Protein AF-A0A7X7SIE5-F1 (afdb_monomer_lite)

Radius of gyration: 47.44 Å; chains: 1; bounding box: 80×45×142 Å

Structure (mmCIF, N/CA/C/O backbone):
data_AF-A0A7X7SIE5-F1
#
_entry.id   AF-A0A7X7SIE5-F1
#
loop_
_atom_site.group_PDB
_atom_site.id
_atom_site.type_symbol
_atom_site.label_atom_id
_atom_site.label_alt_id
_atom_site.label_comp_id
_atom_site.label_asym_id
_atom_site.label_entity_id
_atom_site.label_seq_id
_atom_site.pdbx_PDB_ins_code
_atom_site.Cartn_x
_atom_site.Cartn_y
_atom_site.Cartn_z
_atom_site.occupancy
_atom_site.B_iso_or_equiv
_atom_site.auth_seq_id
_atom_site.auth_comp_id
_atom_site.auth_asym_id
_atom_site.auth_atom_id
_atom_site.pdbx_PDB_model_num
ATOM 1 N N . MET A 1 1 ? 23.948 -2.606 -63.558 1.00 33.00 1 MET A N 1
ATOM 2 C CA . MET A 1 1 ? 23.171 -3.442 -62.617 1.00 33.00 1 MET A CA 1
ATOM 3 C C . MET A 1 1 ? 22.208 -2.516 -61.889 1.00 33.00 1 MET A C 1
ATOM 5 O O . MET A 1 1 ? 22.674 -1.519 -61.355 1.00 33.00 1 MET A O 1
ATOM 9 N N . ASN A 1 2 ? 20.901 -2.775 -62.004 1.00 29.34 2 ASN A N 1
ATOM 10 C CA . ASN A 1 2 ? 19.799 -1.917 -61.542 1.00 29.34 2 ASN A CA 1
ATOM 11 C C . ASN A 1 2 ? 19.579 -1.994 -60.020 1.00 29.34 2 ASN A C 1
ATOM 13 O O . ASN A 1 2 ? 19.776 -3.044 -59.417 1.00 29.34 2 ASN A O 1
ATOM 17 N N . VAL A 1 3 ? 19.133 -0.876 -59.438 1.00 32.50 3 VAL A N 1
ATOM 18 C CA . VAL A 1 3 ? 18.903 -0.626 -57.999 1.00 32.50 3 VAL A CA 1
ATOM 19 C C . VAL A 1 3 ? 17.506 -1.102 -57.565 1.00 32.50 3 VAL A C 1
ATOM 21 O O . VAL A 1 3 ? 16.709 -0.338 -57.033 1.00 32.50 3 VAL A O 1
ATOM 24 N N . GLU A 1 4 ? 17.175 -2.369 -57.800 1.00 40.66 4 GLU A N 1
ATOM 25 C CA . GLU A 1 4 ? 15.883 -2.936 -57.386 1.00 40.66 4 GLU A CA 1
ATOM 26 C C . GLU A 1 4 ? 16.058 -4.327 -56.773 1.00 40.66 4 GLU A C 1
ATOM 28 O O . GLU A 1 4 ? 15.804 -5.315 -57.441 1.00 40.66 4 GLU A O 1
ATOM 33 N N . THR A 1 5 ? 16.482 -4.398 -55.505 1.00 41.88 5 THR A N 1
ATOM 34 C CA . THR A 1 5 ? 16.124 -5.482 -54.562 1.00 41.88 5 THR A CA 1
ATOM 35 C C . THR A 1 5 ? 16.526 -5.085 -53.132 1.00 41.88 5 THR A C 1
ATOM 37 O O . THR A 1 5 ? 17.550 -5.530 -52.618 1.00 41.88 5 THR A O 1
ATOM 40 N N . TRP A 1 6 ? 15.725 -4.244 -52.472 1.00 38.56 6 TRP A N 1
ATOM 41 C CA . TRP A 1 6 ? 15.655 -4.211 -51.005 1.00 38.56 6 TRP A CA 1
ATOM 42 C C . TRP A 1 6 ? 14.368 -4.939 -50.617 1.00 38.56 6 TRP A C 1
ATOM 44 O O . TRP A 1 6 ? 13.271 -4.421 -50.809 1.00 38.56 6 TRP A O 1
ATOM 54 N N . HIS A 1 7 ? 14.502 -6.184 -50.166 1.00 46.03 7 HIS A N 1
ATOM 55 C CA . HIS A 1 7 ? 13.388 -7.007 -49.709 1.00 46.03 7 HIS A CA 1
ATOM 56 C C . HIS A 1 7 ? 13.232 -6.884 -48.189 1.00 46.03 7 HIS A C 1
ATOM 58 O O . HIS A 1 7 ? 13.788 -7.692 -47.459 1.00 46.03 7 HIS A O 1
ATOM 64 N N . ASP A 1 8 ? 12.463 -5.898 -47.732 1.00 54.47 8 ASP A N 1
ATOM 65 C CA . ASP A 1 8 ? 11.398 -6.073 -46.735 1.00 54.47 8 ASP A CA 1
ATOM 66 C C . ASP A 1 8 ? 10.508 -4.809 -46.700 1.00 54.47 8 ASP A C 1
ATOM 68 O O . ASP A 1 8 ? 10.951 -3.685 -46.949 1.00 54.47 8 ASP A O 1
ATOM 72 N N . GLU A 1 9 ? 9.201 -4.975 -46.468 1.00 51.56 9 GLU A N 1
ATOM 73 C CA . GLU A 1 9 ? 8.276 -3.830 -46.368 1.00 51.56 9 GLU A CA 1
ATOM 74 C C . GLU A 1 9 ? 8.598 -2.928 -45.164 1.00 51.56 9 GLU A C 1
ATOM 76 O O . GLU A 1 9 ? 8.290 -1.735 -45.178 1.00 51.56 9 GLU A O 1
ATOM 81 N N . ALA A 1 10 ? 9.273 -3.476 -44.150 1.00 48.72 10 ALA A N 1
ATOM 82 C CA . ALA A 1 10 ? 9.686 -2.763 -42.948 1.00 48.72 10 ALA A CA 1
ATOM 83 C C . ALA A 1 10 ? 10.761 -1.702 -43.236 1.00 48.72 10 ALA A C 1
ATOM 85 O O . ALA A 1 10 ? 10.659 -0.573 -42.757 1.00 48.72 10 ALA A O 1
ATOM 86 N N . GLY A 1 11 ? 11.754 -2.021 -44.065 1.00 45.41 11 GLY A N 1
ATOM 87 C CA . GLY A 1 11 ? 12.815 -1.113 -44.490 1.00 45.41 11 GLY A CA 1
ATOM 88 C C . GLY A 1 11 ? 12.296 -0.021 -45.415 1.00 45.41 11 GLY A C 1
ATOM 89 O O . GLY A 1 11 ? 12.706 1.134 -45.296 1.00 45.41 11 GLY A O 1
ATOM 90 N N . LYS A 1 12 ? 11.317 -0.345 -46.270 1.00 50.41 12 LYS A N 1
ATOM 91 C CA . LYS A 1 12 ? 10.634 0.653 -47.105 1.00 50.41 12 LYS A CA 1
ATOM 92 C C . LYS A 1 12 ? 9.815 1.629 -46.254 1.00 50.41 12 LYS A C 1
ATOM 94 O O . LYS A 1 12 ? 9.902 2.832 -46.469 1.00 50.41 12 LYS A O 1
ATOM 99 N N . ALA A 1 13 ? 9.090 1.135 -45.249 1.00 57.12 13 ALA A N 1
ATOM 100 C CA . ALA A 1 13 ? 8.339 1.976 -44.316 1.00 57.12 13 ALA A CA 1
ATOM 101 C C . ALA A 1 13 ? 9.255 2.854 -43.443 1.00 57.12 13 ALA A C 1
ATOM 103 O O . ALA A 1 13 ? 8.957 4.030 -43.240 1.00 57.12 13 ALA A O 1
ATOM 104 N N . ALA A 1 14 ? 10.387 2.317 -42.976 1.00 48.56 14 ALA A N 1
ATOM 105 C CA . ALA A 1 14 ? 11.382 3.067 -42.210 1.00 48.56 14 ALA A CA 1
ATOM 106 C C . ALA A 1 14 ? 12.054 4.167 -43.050 1.00 48.56 14 ALA A C 1
ATOM 108 O O . ALA A 1 14 ? 12.217 5.290 -42.577 1.00 48.56 14 ALA A O 1
ATOM 109 N N . TYR A 1 15 ? 12.385 3.872 -44.312 1.00 50.81 15 TYR A N 1
ATOM 110 C CA . TYR A 1 15 ? 12.919 4.857 -45.253 1.00 50.81 15 TYR A CA 1
ATOM 111 C C . TYR A 1 15 ? 11.903 5.968 -45.551 1.00 50.81 15 TYR A C 1
ATOM 113 O O . TYR A 1 15 ? 12.229 7.146 -45.424 1.00 50.81 15 TYR A O 1
ATOM 121 N N . GLU A 1 16 ? 10.655 5.616 -45.867 1.00 59.69 16 GLU A N 1
ATOM 122 C CA . GLU A 1 16 ? 9.586 6.588 -46.138 1.00 59.69 16 GLU A CA 1
ATOM 123 C C . GLU A 1 16 ? 9.279 7.480 -44.923 1.00 59.69 16 GLU A C 1
ATOM 125 O O . GLU A 1 16 ? 9.023 8.670 -45.090 1.00 59.69 16 GLU A O 1
ATOM 130 N N . SER A 1 17 ? 9.382 6.957 -43.694 1.00 59.97 17 SER A N 1
ATOM 131 C CA . SER A 1 17 ? 9.210 7.754 -42.467 1.00 59.97 17 SER A CA 1
ATOM 132 C C . SER A 1 17 ? 10.398 8.677 -42.158 1.00 59.97 17 SER A C 1
ATOM 134 O O . SER A 1 17 ? 10.270 9.568 -41.312 1.00 59.97 17 SER A O 1
ATOM 136 N N . MET A 1 18 ? 11.561 8.442 -42.769 1.00 46.00 18 MET A N 1
ATOM 137 C CA . MET A 1 18 ? 12.796 9.193 -42.522 1.00 46.00 18 MET A CA 1
ATOM 138 C C . MET A 1 18 ? 13.178 10.122 -43.677 1.00 46.00 18 MET A C 1
ATOM 140 O O . MET A 1 18 ? 13.938 11.059 -43.443 1.00 46.00 18 MET A O 1
ATOM 144 N N . LYS A 1 19 ? 12.656 9.915 -44.894 1.00 54.19 19 LYS A N 1
ATOM 145 C CA . LYS A 1 19 ? 13.103 10.640 -46.096 1.00 54.19 19 LYS A CA 1
ATOM 146 C C . LYS A 1 19 ? 12.914 12.158 -46.008 1.00 54.19 19 LYS A C 1
ATOM 148 O O . LYS A 1 19 ? 13.782 12.888 -46.462 1.00 54.19 19 LYS A O 1
ATOM 153 N N . ASP A 1 20 ? 11.849 12.621 -45.351 1.00 51.00 20 ASP A N 1
ATOM 154 C CA . ASP A 1 20 ? 11.576 14.056 -45.166 1.00 51.00 20 ASP A CA 1
ATOM 155 C C . ASP A 1 20 ? 12.367 14.660 -43.983 1.00 51.00 20 ASP A C 1
ATOM 157 O O . ASP A 1 20 ? 12.343 15.869 -43.762 1.00 51.00 20 ASP A O 1
ATOM 161 N N . ARG A 1 21 ? 13.064 13.818 -43.200 1.00 49.75 21 ARG A N 1
ATOM 162 C CA . ARG A 1 21 ? 13.936 14.197 -42.070 1.00 49.75 21 ARG A CA 1
ATOM 163 C C . ARG A 1 21 ? 15.427 14.114 -42.399 1.00 49.75 21 ARG A C 1
ATOM 165 O O . ARG A 1 21 ? 16.242 14.557 -41.594 1.00 49.75 21 ARG A O 1
ATOM 172 N N . LEU A 1 22 ? 15.787 13.532 -43.540 1.00 45.44 22 LEU A N 1
ATOM 173 C CA . LEU A 1 22 ? 17.144 13.572 -44.063 1.00 45.44 22 LEU A CA 1
ATOM 174 C C . LEU A 1 22 ? 17.305 14.911 -44.784 1.00 45.44 22 LEU A C 1
ATOM 176 O O . LEU A 1 22 ? 16.729 15.116 -45.850 1.00 45.44 22 LEU A O 1
ATOM 180 N N . GLU A 1 23 ? 18.061 15.839 -44.195 1.00 43.97 23 GLU A N 1
ATOM 181 C CA . GLU A 1 23 ? 18.502 17.022 -44.937 1.00 43.97 23 GLU A CA 1
ATOM 182 C C . GLU A 1 23 ? 19.180 16.575 -46.244 1.00 43.97 23 GLU A C 1
ATOM 184 O O . GLU A 1 23 ? 19.871 15.547 -46.251 1.00 43.97 23 GLU A O 1
ATOM 189 N N . PRO A 1 24 ? 18.996 17.299 -47.363 1.00 47.12 24 PRO A N 1
ATOM 190 C CA . PRO A 1 24 ? 19.649 16.946 -48.610 1.00 47.12 24 PRO A CA 1
ATOM 191 C C . PRO A 1 24 ? 21.159 17.021 -48.393 1.00 47.12 24 PRO A C 1
ATOM 193 O O . PRO A 1 24 ? 21.731 18.102 -48.262 1.00 47.12 24 PRO A O 1
ATOM 196 N N . HIS A 1 25 ? 21.810 15.858 -48.351 1.00 42.34 25 HIS A N 1
ATOM 197 C CA . HIS A 1 25 ? 23.259 15.798 -48.435 1.00 42.34 25 HIS A CA 1
ATOM 198 C C . HIS A 1 25 ? 23.654 16.525 -49.731 1.00 42.34 25 HIS A C 1
ATOM 200 O O . HIS A 1 25 ? 23.103 16.191 -50.786 1.00 42.34 25 HIS A O 1
ATOM 206 N N . PRO A 1 26 ? 24.542 17.534 -49.681 1.00 50.62 26 PRO A N 1
ATOM 207 C CA . PRO A 1 26 ? 24.963 18.231 -50.886 1.00 50.62 26 PRO A CA 1
ATOM 208 C C . PRO A 1 26 ? 25.516 17.202 -51.867 1.00 50.62 26 PRO A C 1
ATOM 210 O O . PRO A 1 26 ? 26.265 16.315 -51.451 1.00 50.62 26 PRO A O 1
ATOM 213 N N . ASP A 1 27 ? 25.109 17.303 -53.138 1.00 52.84 27 ASP A N 1
ATOM 214 C CA . ASP A 1 27 ? 25.635 16.460 -54.209 1.00 52.84 27 ASP A CA 1
ATOM 215 C C . ASP A 1 27 ? 27.169 16.481 -54.104 1.00 52.84 27 ASP A C 1
ATOM 217 O O . ASP A 1 27 ? 27.770 17.540 -54.314 1.00 52.84 27 ASP A O 1
ATOM 221 N N . PRO A 1 28 ? 27.817 15.357 -53.741 1.00 48.59 28 PRO A N 1
ATOM 222 C CA . PRO A 1 28 ? 29.259 15.333 -53.521 1.00 48.59 28 PRO A CA 1
ATOM 223 C C . PRO A 1 28 ? 30.042 15.620 -54.812 1.00 48.59 28 PRO A C 1
ATOM 225 O O . PRO A 1 28 ? 31.257 15.795 -54.768 1.00 48.59 28 PRO A O 1
ATOM 228 N N . TRP A 1 29 ? 29.348 15.700 -55.953 1.00 53.62 29 TRP A N 1
ATOM 229 C CA . TRP A 1 29 ? 29.884 16.021 -57.270 1.00 53.62 29 TRP A CA 1
ATOM 230 C C . TRP A 1 29 ? 29.595 17.464 -57.716 1.00 53.62 29 TRP A C 1
ATOM 232 O O . TRP A 1 29 ? 29.933 17.838 -58.851 1.00 53.62 29 TRP A O 1
ATOM 242 N N . ALA A 1 30 ? 28.971 18.285 -56.865 1.00 51.09 30 ALA A N 1
ATOM 243 C CA . ALA A 1 30 ? 28.708 19.691 -57.144 1.00 51.09 30 ALA A CA 1
ATOM 244 C C . ALA A 1 30 ? 30.027 20.477 -57.259 1.00 51.09 30 ALA A C 1
ATOM 246 O O . ALA A 1 30 ? 30.844 20.488 -56.343 1.00 51.09 30 ALA A O 1
ATOM 247 N N . GLY A 1 31 ? 30.230 21.147 -58.399 1.00 58.16 31 GLY A N 1
ATOM 248 C CA . GLY A 1 31 ? 31.419 21.969 -58.667 1.00 58.16 31 GLY A CA 1
ATOM 249 C C . GLY A 1 31 ? 32.568 21.265 -59.402 1.00 58.16 31 GLY A C 1
ATOM 250 O O . GLY A 1 31 ? 33.542 21.929 -59.744 1.00 58.16 31 GLY A O 1
ATOM 251 N N . LEU A 1 32 ? 32.455 19.965 -59.693 1.00 59.16 32 LEU A N 1
ATOM 252 C CA . LEU A 1 32 ? 33.445 19.234 -60.494 1.00 59.16 32 LEU A CA 1
ATOM 253 C C . LEU A 1 32 ? 33.090 19.254 -61.987 1.00 59.16 32 LEU A C 1
ATOM 255 O O . LEU A 1 32 ? 31.923 19.082 -62.351 1.00 59.16 32 LEU A O 1
ATOM 259 N N . SER A 1 33 ? 34.097 19.424 -62.850 1.00 71.06 33 SER A N 1
ATOM 260 C CA . SER A 1 33 ? 33.949 19.229 -64.298 1.00 71.06 33 SER A CA 1
ATOM 261 C C . SER A 1 33 ? 33.679 17.753 -64.619 1.00 71.06 33 SER A C 1
ATOM 263 O O . SER A 1 33 ? 34.001 16.864 -63.827 1.00 71.06 33 SER A O 1
ATOM 265 N N . GLU A 1 34 ? 33.095 17.455 -65.783 1.00 62.09 34 GLU A N 1
ATOM 266 C CA . GLU A 1 34 ? 32.782 16.061 -66.139 1.00 62.09 34 GLU A CA 1
ATOM 267 C C . GLU A 1 34 ? 34.049 15.197 -66.272 1.00 62.09 34 GLU A C 1
ATOM 269 O O . GLU A 1 34 ? 34.034 14.022 -65.930 1.00 62.09 34 GLU A O 1
ATOM 274 N N . GLU A 1 35 ? 35.177 15.805 -66.637 1.00 56.44 35 GLU A N 1
ATOM 275 C CA . GLU A 1 35 ? 36.491 15.156 -66.694 1.00 56.44 35 GLU A CA 1
ATOM 276 C C . GLU A 1 35 ? 37.012 14.786 -65.291 1.00 56.44 35 GLU A C 1
ATOM 278 O O . GLU A 1 35 ? 37.519 13.687 -65.072 1.00 56.44 35 GLU A O 1
ATOM 283 N N . GLN A 1 36 ? 36.795 15.657 -64.296 1.00 50.75 36 GLN A N 1
ATOM 284 C CA . GLN A 1 36 ? 37.113 15.368 -62.893 1.00 50.75 36 GLN A CA 1
ATOM 285 C C . GLN A 1 36 ? 36.199 14.280 -62.318 1.00 50.75 36 GLN A C 1
ATOM 287 O O . GLN A 1 36 ? 36.643 13.442 -61.534 1.00 50.75 36 GLN A O 1
ATOM 292 N N . ARG A 1 37 ? 34.924 14.262 -62.718 1.00 61.81 37 ARG A N 1
ATOM 293 C CA . ARG A 1 37 ? 33.974 13.212 -62.327 1.00 61.81 37 ARG A CA 1
ATOM 294 C C . ARG A 1 37 ? 34.346 11.864 -62.937 1.00 61.81 37 ARG A C 1
ATOM 296 O O . ARG A 1 37 ? 34.264 10.858 -62.237 1.00 61.81 37 ARG A O 1
ATOM 303 N N . GLU A 1 38 ? 34.787 11.837 -64.193 1.00 59.62 38 GLU A N 1
ATOM 304 C CA . GLU A 1 38 ? 35.240 10.612 -64.861 1.00 59.62 38 GLU A CA 1
ATOM 305 C C . GLU A 1 38 ? 36.510 10.055 -64.197 1.00 59.62 38 GLU A C 1
ATOM 307 O O . GLU A 1 38 ? 36.552 8.872 -63.869 1.00 59.62 38 GLU A O 1
ATOM 312 N N . ALA A 1 39 ? 37.474 10.913 -63.840 1.00 52.44 39 ALA A N 1
ATOM 313 C CA . ALA A 1 39 ? 38.660 10.509 -63.078 1.00 52.44 39 ALA A CA 1
ATOM 314 C C . ALA A 1 39 ? 38.299 9.894 -61.711 1.00 52.44 39 ALA A C 1
ATOM 316 O O . ALA A 1 39 ? 38.858 8.872 -61.310 1.00 52.44 39 ALA A O 1
ATOM 317 N N . TRP A 1 40 ? 37.315 10.461 -61.006 1.00 53.53 40 TRP A N 1
ATOM 318 C CA . TRP A 1 40 ? 36.814 9.886 -59.754 1.00 53.53 40 TRP A CA 1
ATOM 319 C C . TRP A 1 40 ? 36.057 8.569 -59.956 1.00 53.53 40 TRP A C 1
ATOM 321 O O . TRP A 1 40 ? 36.174 7.668 -59.123 1.00 53.53 40 TRP A O 1
ATOM 331 N N . ARG A 1 41 ? 35.315 8.416 -61.061 1.00 60.16 41 ARG A N 1
ATOM 332 C CA . ARG A 1 41 ? 34.692 7.138 -61.442 1.00 60.16 41 ARG A CA 1
ATOM 333 C C . ARG A 1 41 ? 35.751 6.083 -61.741 1.00 60.16 41 ARG A C 1
ATOM 335 O O . ARG A 1 41 ? 35.558 4.939 -61.341 1.00 60.16 41 ARG A O 1
ATOM 342 N N . ASP A 1 42 ? 36.858 6.446 -62.377 1.00 50.94 42 ASP A N 1
ATOM 343 C CA . ASP A 1 42 ? 37.963 5.531 -62.669 1.00 50.94 42 ASP A CA 1
ATOM 344 C C . ASP A 1 42 ? 38.717 5.112 -61.406 1.00 50.94 42 ASP A C 1
ATOM 346 O O . ASP A 1 42 ? 38.999 3.927 -61.229 1.00 50.94 42 ASP A O 1
ATOM 350 N N . VAL A 1 43 ? 38.940 6.036 -60.466 1.00 49.19 43 VAL A N 1
ATOM 351 C CA . VAL A 1 43 ? 39.484 5.716 -59.134 1.00 49.19 43 VAL A CA 1
ATOM 352 C C . VAL A 1 43 ? 38.532 4.798 -58.365 1.00 49.19 43 VAL A C 1
ATOM 354 O O . VAL A 1 43 ? 38.961 3.783 -57.819 1.00 49.19 43 VAL A O 1
ATOM 357 N N . ALA A 1 44 ? 37.228 5.085 -58.368 1.00 48.38 44 ALA A N 1
ATOM 358 C CA . ALA A 1 44 ? 36.232 4.226 -57.734 1.00 48.38 44 ALA A CA 1
ATOM 359 C C . ALA A 1 44 ? 36.165 2.835 -58.391 1.00 48.38 44 ALA A C 1
ATOM 361 O O . ALA A 1 44 ? 36.077 1.830 -57.686 1.00 48.38 44 ALA A O 1
ATOM 362 N N . ARG A 1 45 ? 36.269 2.748 -59.726 1.00 48.12 45 ARG A N 1
ATOM 363 C CA . ARG A 1 45 ? 36.365 1.474 -60.461 1.00 48.12 45 ARG A CA 1
ATOM 364 C C . ARG A 1 45 ? 37.645 0.719 -60.114 1.00 48.12 45 ARG A C 1
ATOM 366 O O . ARG A 1 45 ? 37.572 -0.491 -59.937 1.00 48.12 45 ARG A O 1
ATOM 373 N N . ALA A 1 46 ? 38.777 1.404 -59.969 1.00 45.28 46 ALA A N 1
ATOM 374 C CA . ALA A 1 46 ? 40.056 0.803 -59.589 1.00 45.28 46 ALA A CA 1
ATOM 375 C C . ALA A 1 46 ? 40.060 0.282 -58.142 1.00 45.28 46 ALA A C 1
ATOM 377 O O . ALA A 1 46 ? 40.646 -0.762 -57.866 1.00 45.28 46 ALA A O 1
ATOM 378 N N . VAL A 1 47 ? 39.370 0.971 -57.228 1.00 44.41 47 VAL A N 1
ATOM 379 C CA . VAL A 1 47 ? 39.200 0.536 -55.832 1.00 44.41 47 VAL A CA 1
ATOM 380 C C . VAL A 1 47 ? 38.200 -0.624 -55.723 1.00 44.41 47 VAL A C 1
ATOM 382 O O . VAL A 1 47 ? 38.413 -1.542 -54.934 1.00 44.41 47 VAL A O 1
ATOM 385 N N . LEU A 1 48 ? 37.132 -0.628 -56.530 1.00 44.34 48 LEU A N 1
ATOM 386 C CA . LEU A 1 48 ? 36.130 -1.705 -56.551 1.00 44.34 48 LEU A CA 1
ATOM 387 C C . LEU A 1 48 ? 36.617 -2.974 -57.271 1.00 44.34 48 LEU A C 1
ATOM 389 O O . LEU A 1 48 ? 36.219 -4.080 -56.907 1.00 44.34 48 LEU A O 1
ATOM 393 N N . LEU A 1 49 ? 37.482 -2.839 -58.279 1.00 43.56 49 LEU A N 1
ATOM 394 C CA . LEU A 1 49 ? 38.083 -3.949 -59.017 1.00 43.56 49 LEU A CA 1
ATOM 395 C C . LEU A 1 49 ? 39.511 -4.168 -58.532 1.00 43.56 49 LEU A C 1
ATOM 397 O O . LEU A 1 49 ? 40.472 -3.739 -59.162 1.00 43.56 49 LEU A O 1
ATOM 401 N N . ASN A 1 50 ? 39.616 -4.857 -57.401 1.00 42.75 50 ASN A N 1
ATOM 402 C CA . ASN A 1 50 ? 40.843 -5.308 -56.750 1.00 42.75 50 ASN A CA 1
ATOM 403 C C . ASN A 1 50 ? 41.987 -5.664 -57.748 1.00 42.75 50 ASN A C 1
ATOM 405 O O . ASN A 1 50 ? 42.110 -6.799 -58.211 1.00 42.75 50 ASN A O 1
ATOM 409 N N . GLY A 1 51 ? 42.846 -4.688 -58.069 1.00 44.81 51 GLY A N 1
ATOM 410 C CA . GLY A 1 51 ? 44.273 -4.896 -58.322 1.00 44.81 51 GLY A CA 1
ATOM 411 C C . GLY A 1 51 ? 44.827 -5.181 -59.727 1.00 44.81 51 GLY A C 1
ATOM 412 O O . GLY A 1 51 ? 45.983 -5.595 -59.758 1.00 44.81 51 GLY A O 1
ATOM 413 N N . LYS A 1 52 ? 44.152 -4.983 -60.876 1.00 44.91 52 LYS A N 1
ATOM 414 C CA . LYS A 1 52 ? 44.835 -5.139 -62.196 1.00 44.91 52 LYS A CA 1
ATOM 415 C C . LYS A 1 52 ? 44.296 -4.263 -63.336 1.00 44.91 52 LYS A C 1
ATOM 417 O O . LYS A 1 52 ? 43.471 -4.725 -64.116 1.00 44.91 52 LYS A O 1
ATOM 422 N N . ILE A 1 53 ? 44.860 -3.068 -63.520 1.00 39.75 53 ILE A N 1
ATOM 423 C CA . ILE A 1 53 ? 44.975 -2.436 -64.847 1.00 39.75 53 ILE A CA 1
ATOM 424 C C . ILE A 1 53 ? 46.383 -1.828 -64.949 1.00 39.75 53 ILE A C 1
ATOM 426 O O . ILE A 1 53 ? 46.759 -0.998 -64.126 1.00 39.75 53 ILE A O 1
ATOM 430 N N . GLU A 1 54 ? 47.177 -2.264 -65.933 1.00 40.41 54 GLU A N 1
ATOM 431 C CA . GLU A 1 54 ? 48.446 -1.614 -66.283 1.00 40.41 54 GLU A CA 1
ATOM 432 C C . GLU A 1 54 ? 48.163 -0.305 -67.027 1.00 40.41 54 GLU A C 1
ATOM 434 O O . GLU A 1 54 ? 47.560 -0.298 -68.101 1.00 40.41 54 GLU A O 1
ATOM 439 N N . PHE A 1 55 ? 48.622 0.807 -66.459 1.00 38.78 55 PHE A N 1
ATOM 440 C CA . PHE A 1 55 ? 48.581 2.116 -67.097 1.00 38.78 55 PHE A CA 1
ATOM 441 C C . PHE A 1 55 ? 49.704 2.219 -68.141 1.00 38.78 55 PHE A C 1
ATOM 443 O O . PHE A 1 55 ? 50.880 2.098 -67.794 1.00 38.78 55 PHE A O 1
ATOM 450 N N . ARG A 1 56 ? 49.368 2.463 -69.415 1.00 41.56 56 ARG A N 1
ATOM 451 C CA . ARG A 1 56 ? 50.340 2.898 -70.434 1.00 41.56 56 ARG A CA 1
ATOM 452 C C . ARG A 1 56 ? 50.154 4.396 -70.698 1.00 41.56 56 ARG A C 1
ATOM 454 O O . ARG A 1 56 ? 49.158 4.752 -71.326 1.00 41.56 56 ARG A O 1
ATOM 461 N N . PRO A 1 57 ? 51.078 5.264 -70.249 1.00 39.59 57 PRO A N 1
ATOM 462 C CA . PRO A 1 57 ? 51.015 6.684 -70.568 1.00 39.59 57 PRO A CA 1
ATOM 463 C C . PRO A 1 57 ? 51.241 6.919 -72.067 1.00 39.59 57 PRO A C 1
ATOM 465 O O . PRO A 1 57 ? 51.985 6.176 -72.714 1.00 39.59 57 PRO A O 1
ATOM 468 N N . SER A 1 58 ? 50.606 7.961 -72.615 1.00 38.47 58 SER A N 1
ATOM 469 C CA . SER A 1 58 ? 50.886 8.428 -73.977 1.00 38.47 58 SER A CA 1
ATOM 470 C C . SER A 1 58 ? 52.328 8.974 -74.071 1.00 38.47 58 SER A C 1
ATOM 472 O O . SER A 1 58 ? 52.871 9.434 -73.060 1.00 38.47 58 SER A O 1
ATOM 474 N N . PRO A 1 59 ? 52.956 8.953 -75.265 1.00 45.69 59 PRO A N 1
ATOM 475 C CA . PRO A 1 59 ? 54.343 9.389 -75.466 1.00 45.69 59 PRO A CA 1
ATOM 476 C C . PRO A 1 59 ? 54.623 10.856 -75.096 1.00 45.69 59 PRO A C 1
ATOM 478 O O . PRO A 1 59 ? 55.782 11.235 -74.967 1.00 45.69 59 PRO A O 1
ATOM 481 N N . GLU A 1 60 ? 53.590 11.680 -74.917 1.00 45.94 60 GLU A N 1
ATOM 482 C CA . GLU A 1 60 ? 53.710 13.126 -74.684 1.00 45.94 60 GLU A CA 1
ATOM 483 C C . GLU A 1 60 ? 53.919 13.498 -73.202 1.00 45.94 60 GLU A C 1
ATOM 485 O O . GLU A 1 60 ? 54.198 14.651 -72.893 1.00 45.94 60 GLU A O 1
ATOM 490 N N . LEU A 1 61 ? 53.850 12.532 -72.275 1.00 41.50 61 LEU A N 1
ATOM 491 C CA . LEU A 1 61 ? 54.069 12.747 -70.832 1.00 41.50 61 LEU A CA 1
ATOM 492 C C . LEU A 1 61 ? 55.507 12.444 -70.360 1.00 41.50 61 LEU A C 1
ATOM 494 O O . LEU A 1 61 ? 55.776 12.435 -69.160 1.00 41.50 61 LEU A O 1
ATOM 498 N N . ALA A 1 62 ? 56.437 12.175 -71.280 1.00 42.62 62 ALA A N 1
ATOM 499 C CA . ALA A 1 62 ? 57.766 11.640 -70.967 1.00 42.62 62 ALA A CA 1
ATOM 500 C C . ALA A 1 62 ? 58.798 12.654 -70.417 1.00 42.62 62 ALA A C 1
ATOM 502 O O . ALA A 1 62 ? 59.905 12.237 -70.086 1.00 42.62 62 ALA A O 1
ATOM 503 N N . GLU A 1 63 ? 58.473 13.947 -70.285 1.00 46.16 63 GLU A N 1
ATOM 504 C CA . GLU A 1 63 ? 59.456 14.990 -69.909 1.00 46.16 63 GLU A CA 1
ATOM 505 C C . GLU A 1 63 ? 59.155 15.790 -68.631 1.00 46.16 63 GLU A C 1
ATOM 507 O O . GLU A 1 63 ? 59.845 16.761 -68.328 1.00 46.16 63 GLU A O 1
ATOM 512 N N . ILE A 1 64 ? 58.189 15.373 -67.815 1.00 44.97 64 ILE A N 1
ATOM 513 C CA . ILE A 1 64 ? 58.006 15.953 -66.473 1.00 44.97 64 ILE A CA 1
ATOM 514 C C . ILE A 1 64 ? 58.704 15.029 -65.464 1.00 44.97 64 ILE A C 1
ATOM 516 O O . ILE A 1 64 ? 58.766 13.820 -65.699 1.00 44.97 64 ILE A O 1
ATOM 520 N N . ASP A 1 65 ? 59.268 15.572 -64.373 1.00 52.16 65 ASP A N 1
ATOM 521 C CA . ASP A 1 65 ? 59.888 14.837 -63.247 1.00 52.16 65 ASP A CA 1
ATOM 522 C C . ASP A 1 65 ? 58.830 13.987 -62.518 1.00 52.16 65 ASP A C 1
ATOM 524 O O . ASP A 1 65 ? 58.385 14.233 -61.396 1.00 52.16 65 ASP A O 1
ATOM 528 N N . THR A 1 66 ? 58.372 12.974 -63.243 1.00 48.88 66 THR A N 1
ATOM 529 C CA . THR A 1 66 ? 57.226 12.132 -62.947 1.00 48.88 66 THR A CA 1
ATOM 530 C C . THR A 1 66 ? 57.502 11.260 -61.740 1.00 48.88 66 THR A C 1
ATOM 532 O O . THR A 1 66 ? 56.555 10.785 -61.134 1.00 48.88 66 THR A O 1
ATOM 535 N N . GLN A 1 67 ? 58.752 11.034 -61.333 1.00 48.38 67 GLN A N 1
ATOM 536 C CA . GLN A 1 67 ? 59.018 10.215 -60.151 1.00 48.38 67 GLN A CA 1
ATOM 537 C C . GLN A 1 67 ? 58.706 10.961 -58.854 1.00 48.38 67 GLN A C 1
ATOM 539 O O . GLN A 1 67 ? 57.983 10.410 -58.026 1.00 48.38 67 GLN A O 1
ATOM 544 N N . ARG A 1 68 ? 59.155 12.213 -58.691 1.00 51.69 68 ARG A N 1
ATOM 545 C CA . ARG A 1 68 ? 58.885 12.994 -57.470 1.00 51.69 68 ARG A CA 1
ATOM 546 C C . ARG A 1 68 ? 57.424 13.392 -57.325 1.00 51.69 68 ARG A C 1
ATOM 548 O O . ARG A 1 68 ? 56.869 13.257 -56.237 1.00 51.69 68 ARG A O 1
ATOM 555 N N . GLU A 1 69 ? 56.791 13.848 -58.404 1.00 52.41 69 GLU A N 1
ATOM 556 C CA . GLU A 1 69 ? 55.370 14.210 -58.371 1.00 52.41 69 GLU A CA 1
ATOM 557 C C . GLU A 1 69 ? 54.480 12.975 -58.178 1.00 52.41 69 GLU A C 1
ATOM 559 O O . GLU A 1 69 ? 53.565 13.018 -57.357 1.00 52.41 69 GLU A O 1
ATOM 564 N N . ASN A 1 70 ? 54.788 11.834 -58.815 1.00 50.22 70 ASN A N 1
ATOM 565 C CA . ASN A 1 70 ? 54.043 10.597 -58.552 1.00 50.22 70 ASN A CA 1
ATOM 566 C C . ASN A 1 70 ? 54.286 10.057 -57.138 1.00 50.22 70 ASN A C 1
ATOM 568 O O . ASN A 1 70 ? 53.379 9.459 -56.568 1.00 50.22 70 ASN A O 1
ATOM 572 N N . GLU A 1 71 ? 55.469 10.238 -56.551 1.00 54.47 71 GLU A N 1
ATOM 573 C CA . GLU A 1 71 ? 55.745 9.818 -55.172 1.00 54.47 71 GLU A CA 1
ATOM 574 C C . GLU A 1 71 ? 55.021 10.708 -54.153 1.00 54.47 71 GLU A C 1
ATOM 576 O O . GLU A 1 71 ? 54.417 10.193 -53.210 1.00 54.47 71 GLU A O 1
ATOM 581 N N . ALA A 1 72 ? 54.965 12.022 -54.392 1.00 60.81 72 ALA A N 1
ATOM 582 C CA . ALA A 1 72 ? 54.168 12.953 -53.596 1.00 60.81 72 ALA A CA 1
ATOM 583 C C . ALA A 1 72 ? 52.662 12.658 -53.701 1.00 60.81 72 ALA A C 1
ATOM 585 O O . ALA A 1 72 ? 51.985 12.566 -52.677 1.00 60.81 72 ALA A O 1
ATOM 586 N N . LEU A 1 73 ? 52.146 12.422 -54.912 1.00 52.00 73 LEU A N 1
ATOM 587 C CA . LEU A 1 73 ? 50.747 12.042 -55.137 1.00 52.00 73 LEU A CA 1
ATOM 588 C C . LEU A 1 73 ? 50.412 10.685 -54.505 1.00 52.00 73 LEU A C 1
ATOM 590 O O . LEU A 1 73 ? 49.361 10.543 -53.885 1.00 52.00 73 LEU A O 1
ATOM 594 N N . ARG A 1 74 ? 51.316 9.699 -54.594 1.00 51.03 74 ARG A N 1
ATOM 595 C CA . ARG A 1 74 ? 51.165 8.399 -53.917 1.00 51.03 74 ARG A CA 1
ATOM 596 C C . ARG A 1 74 ? 51.140 8.551 -52.405 1.00 51.03 74 ARG A C 1
ATOM 598 O O . ARG A 1 74 ? 50.309 7.918 -51.763 1.00 51.03 74 ARG A O 1
ATOM 605 N N . LYS A 1 75 ? 52.013 9.389 -51.843 1.00 62.94 75 LYS A N 1
ATOM 606 C CA . LYS A 1 75 ? 52.037 9.666 -50.405 1.00 62.94 75 LYS A CA 1
ATOM 607 C C . LYS A 1 75 ? 50.744 10.346 -49.953 1.00 62.94 75 LYS A C 1
ATOM 609 O O . LYS A 1 75 ? 50.135 9.881 -49.001 1.00 62.94 75 LYS A O 1
ATOM 614 N N . MET A 1 76 ? 50.287 11.377 -50.666 1.00 61.09 76 MET A N 1
ATOM 615 C CA . MET A 1 76 ? 49.016 12.053 -50.372 1.00 61.09 76 MET A CA 1
ATOM 616 C C . MET A 1 76 ? 47.818 11.102 -50.471 1.00 61.09 76 MET A C 1
ATOM 618 O O . MET A 1 76 ? 46.922 11.155 -49.633 1.00 61.09 76 MET A O 1
ATOM 622 N N . ALA A 1 77 ? 47.808 10.210 -51.466 1.00 48.94 77 ALA A N 1
ATOM 623 C CA . ALA A 1 77 ? 46.769 9.196 -51.604 1.00 48.94 77 ALA A CA 1
ATOM 624 C C . ALA A 1 77 ? 46.805 8.171 -50.457 1.00 48.94 77 ALA A C 1
ATOM 626 O O . ALA A 1 77 ? 45.750 7.815 -49.939 1.00 48.94 77 ALA A O 1
ATOM 627 N N . LEU A 1 78 ? 47.993 7.724 -50.030 1.00 55.31 78 LEU A N 1
ATOM 628 C CA . LEU A 1 78 ? 48.142 6.833 -48.874 1.00 55.31 78 LEU A CA 1
ATOM 629 C C . LEU A 1 78 ? 47.678 7.498 -47.576 1.00 55.31 78 LEU A C 1
ATOM 631 O O . LEU A 1 78 ? 46.948 6.874 -46.812 1.00 55.31 78 LEU A O 1
ATOM 635 N N . ASP A 1 79 ? 48.078 8.748 -47.346 1.00 65.81 79 ASP A N 1
ATOM 636 C CA . ASP A 1 79 ? 47.691 9.513 -46.160 1.00 65.81 79 ASP A CA 1
ATOM 637 C C . ASP A 1 79 ? 46.155 9.667 -46.113 1.00 65.81 79 ASP A C 1
ATOM 639 O O . ASP A 1 79 ? 45.534 9.344 -45.105 1.00 65.81 79 ASP A O 1
ATOM 643 N N . ALA A 1 80 ? 45.514 10.000 -47.241 1.00 53.84 80 ALA A N 1
ATOM 644 C CA . ALA A 1 80 ? 44.053 10.087 -47.332 1.00 53.84 80 ALA A CA 1
ATOM 645 C C . ALA A 1 80 ? 43.333 8.737 -47.119 1.00 53.84 80 ALA A C 1
ATOM 647 O O . ALA A 1 80 ? 42.240 8.696 -46.548 1.00 53.84 80 ALA A O 1
ATOM 648 N N . ILE A 1 81 ? 43.921 7.624 -47.576 1.00 54.75 81 ILE A N 1
ATOM 649 C CA . ILE A 1 81 ? 43.390 6.272 -47.337 1.00 54.75 81 ILE A CA 1
ATOM 650 C C . ILE A 1 81 ? 43.484 5.913 -45.852 1.00 54.75 81 ILE A C 1
ATOM 652 O O . ILE A 1 81 ? 42.516 5.387 -45.300 1.00 54.75 81 ILE A O 1
ATOM 656 N N . ASN A 1 82 ? 44.610 6.216 -45.206 1.00 58.50 82 ASN A N 1
ATOM 657 C CA . ASN A 1 82 ? 44.818 5.951 -43.784 1.00 58.50 82 ASN A CA 1
ATOM 658 C C . ASN A 1 82 ? 43.876 6.795 -42.916 1.00 58.50 82 ASN A C 1
ATOM 660 O O . ASN A 1 82 ? 43.182 6.236 -42.072 1.00 58.50 82 ASN A O 1
ATOM 664 N N . ASP A 1 83 ? 43.728 8.091 -43.205 1.00 60.19 83 ASP A N 1
ATOM 665 C CA . ASP A 1 83 ? 42.769 8.963 -42.511 1.00 60.19 83 ASP A CA 1
ATOM 666 C C . ASP A 1 83 ? 41.330 8.434 -42.640 1.00 60.19 83 ASP A C 1
ATOM 668 O O . ASP A 1 83 ? 40.528 8.474 -41.699 1.00 60.19 83 ASP A O 1
ATOM 672 N N . ARG A 1 84 ? 40.979 7.896 -43.817 1.00 51.97 84 ARG A N 1
ATOM 673 C CA . ARG A 1 84 ? 39.660 7.299 -44.045 1.00 51.97 84 ARG A CA 1
ATOM 674 C C . ARG A 1 84 ? 39.487 5.972 -43.306 1.00 51.97 84 ARG A C 1
ATOM 676 O O . ARG A 1 84 ? 38.380 5.706 -42.835 1.00 51.97 84 ARG A O 1
ATOM 683 N N . ALA A 1 85 ? 40.538 5.162 -43.207 1.00 49.84 85 ALA A N 1
ATOM 684 C CA . ALA A 1 85 ? 40.546 3.927 -42.429 1.00 49.84 85 ALA A CA 1
ATOM 685 C C . ALA A 1 85 ? 40.378 4.218 -40.930 1.00 49.84 85 ALA A C 1
ATOM 687 O O . ALA A 1 85 ? 39.498 3.631 -40.304 1.00 49.84 85 ALA A O 1
ATOM 688 N N . ASP A 1 86 ? 41.099 5.201 -40.388 1.00 60.31 86 ASP A N 1
ATOM 689 C CA . ASP A 1 86 ? 40.984 5.626 -38.988 1.00 60.31 86 ASP A CA 1
ATOM 690 C C . ASP A 1 86 ? 39.579 6.155 -38.663 1.00 60.31 86 ASP A C 1
ATOM 692 O O . ASP A 1 86 ? 38.994 5.816 -37.627 1.00 60.31 86 ASP A O 1
ATOM 696 N N . ALA A 1 87 ? 38.985 6.934 -39.574 1.00 55.34 87 ALA A N 1
ATOM 697 C CA . ALA A 1 87 ? 37.607 7.406 -39.443 1.00 55.34 87 ALA A CA 1
ATOM 698 C C . ALA A 1 87 ? 36.583 6.255 -39.481 1.00 55.34 87 ALA A C 1
ATOM 700 O O . ALA A 1 87 ? 35.611 6.265 -38.720 1.00 55.34 87 ALA A O 1
ATOM 701 N N . LEU A 1 88 ? 36.797 5.249 -40.338 1.00 54.19 88 LEU A N 1
ATOM 702 C CA . LEU A 1 88 ? 35.968 4.040 -40.404 1.00 54.19 88 LEU A CA 1
ATOM 703 C C . LEU A 1 88 ? 36.100 3.193 -39.137 1.00 54.19 88 LEU A C 1
ATOM 705 O O . LEU A 1 88 ? 35.093 2.727 -38.607 1.00 54.19 88 LEU A O 1
ATOM 709 N N . GLU A 1 89 ? 37.311 3.029 -38.612 1.00 58.59 89 GLU A N 1
ATOM 710 C CA . GLU A 1 89 ? 37.531 2.337 -37.347 1.00 58.59 89 GLU A CA 1
ATOM 711 C C . GLU A 1 89 ? 36.877 3.066 -36.170 1.00 58.59 89 GLU A C 1
ATOM 713 O O . GLU A 1 89 ? 36.238 2.429 -35.333 1.00 58.59 89 GLU A O 1
ATOM 718 N N . ALA A 1 90 ? 36.980 4.397 -36.105 1.00 60.84 90 ALA A N 1
ATOM 719 C CA . ALA A 1 90 ? 36.306 5.197 -35.085 1.00 60.84 90 ALA A CA 1
ATOM 720 C C . ALA A 1 90 ? 34.775 5.082 -35.186 1.00 60.84 90 ALA A C 1
ATOM 722 O O . ALA A 1 90 ? 34.103 4.904 -34.170 1.00 60.84 90 ALA A O 1
ATOM 723 N N . ALA A 1 91 ? 34.218 5.103 -36.402 1.00 54.41 91 ALA A N 1
ATOM 724 C CA . ALA A 1 91 ? 32.791 4.889 -36.631 1.00 54.41 91 ALA A CA 1
ATOM 725 C C . ALA A 1 91 ? 32.340 3.469 -36.238 1.00 54.41 91 ALA A C 1
ATOM 727 O O . ALA A 1 91 ? 31.285 3.310 -35.623 1.00 54.41 91 ALA A O 1
ATOM 728 N N . HIS A 1 92 ? 33.143 2.439 -36.529 1.00 56.44 92 HIS A N 1
ATOM 729 C CA . HIS A 1 92 ? 32.877 1.064 -36.096 1.00 56.44 92 HIS A CA 1
ATOM 730 C C . HIS A 1 92 ? 32.943 0.900 -34.574 1.00 56.44 92 HIS A C 1
ATOM 732 O O . HIS A 1 92 ? 32.076 0.227 -34.015 1.00 56.44 92 HIS A O 1
ATOM 738 N N . ARG A 1 93 ? 33.912 1.534 -33.897 1.00 62.41 93 ARG A N 1
ATOM 739 C CA . ARG A 1 93 ? 33.984 1.572 -32.425 1.00 62.41 93 ARG A CA 1
ATOM 740 C C . ARG A 1 93 ? 32.723 2.209 -31.832 1.00 62.41 93 ARG A C 1
ATOM 742 O O . ARG A 1 93 ? 32.044 1.567 -31.038 1.00 62.41 93 ARG A O 1
ATOM 749 N N . ASN A 1 94 ? 32.317 3.376 -32.335 1.00 65.19 94 ASN A N 1
ATOM 750 C CA . ASN A 1 94 ? 31.086 4.050 -31.901 1.00 65.19 94 ASN A CA 1
ATOM 751 C C . ASN A 1 94 ? 29.819 3.208 -32.151 1.00 65.19 94 ASN A C 1
ATOM 753 O O . ASN A 1 94 ? 28.894 3.213 -31.340 1.00 65.19 94 ASN A O 1
ATOM 757 N N . LEU A 1 95 ? 29.759 2.464 -33.262 1.00 63.38 95 LEU A N 1
ATOM 758 C CA . LEU A 1 95 ? 28.637 1.570 -33.560 1.00 63.38 95 LEU A CA 1
ATOM 759 C C . LEU A 1 95 ? 28.605 0.347 -32.627 1.00 63.38 95 LEU A C 1
ATOM 761 O O . LEU A 1 95 ? 27.523 -0.091 -32.230 1.00 63.38 95 LEU A O 1
ATOM 765 N N . ALA A 1 96 ? 29.768 -0.208 -32.276 1.00 65.81 96 ALA A N 1
ATOM 766 C CA . ALA A 1 96 ? 29.879 -1.290 -31.299 1.00 65.81 96 ALA A CA 1
ATOM 767 C C . ALA A 1 96 ? 29.446 -0.826 -29.897 1.00 65.81 96 ALA A C 1
ATOM 769 O O . ALA A 1 96 ? 28.683 -1.530 -29.226 1.00 65.81 96 ALA A O 1
ATOM 770 N N . ASP A 1 97 ? 29.835 0.386 -29.500 1.00 75.25 97 ASP A N 1
ATOM 771 C CA . ASP A 1 97 ? 29.413 1.012 -28.244 1.00 75.25 97 ASP A CA 1
ATOM 772 C C . ASP A 1 97 ? 27.899 1.267 -28.227 1.00 75.25 97 ASP A C 1
ATOM 774 O O . ASP A 1 97 ? 27.216 0.887 -27.275 1.00 75.25 97 ASP A O 1
ATOM 778 N N . TYR A 1 98 ? 27.335 1.804 -29.316 1.00 69.06 98 TYR A N 1
ATOM 779 C CA . TYR A 1 98 ? 25.888 2.006 -29.452 1.00 69.06 98 TYR A CA 1
ATOM 780 C C . TYR A 1 98 ? 25.097 0.698 -29.316 1.00 69.06 98 TYR A C 1
ATOM 782 O O . TYR A 1 98 ? 24.124 0.632 -28.564 1.00 69.06 98 TYR A O 1
ATOM 790 N N . ARG A 1 99 ? 25.525 -0.371 -30.004 1.00 74.69 99 ARG A N 1
ATOM 791 C CA . ARG A 1 99 ? 24.881 -1.694 -29.904 1.00 74.69 99 ARG A CA 1
ATOM 792 C C . ARG A 1 99 ? 24.953 -2.258 -28.487 1.00 74.69 99 ARG A C 1
ATOM 794 O O . ARG A 1 99 ? 23.986 -2.859 -28.025 1.00 74.69 99 ARG A O 1
ATOM 801 N N . THR A 1 100 ? 26.068 -2.038 -27.794 1.00 76.50 100 THR A N 1
ATOM 802 C CA . THR A 1 100 ? 26.253 -2.468 -26.402 1.00 76.50 100 THR A CA 1
ATOM 803 C C . THR A 1 100 ? 25.298 -1.731 -25.465 1.00 76.50 100 THR A C 1
ATOM 805 O O . THR A 1 100 ? 24.604 -2.369 -24.673 1.00 76.50 100 THR A O 1
ATOM 808 N N . VAL A 1 101 ? 25.191 -0.405 -25.595 1.00 71.81 101 VAL A N 1
ATOM 809 C CA . VAL A 1 101 ? 24.237 0.407 -24.821 1.00 71.81 101 VAL A CA 1
ATOM 810 C C . VAL A 1 101 ? 22.798 -0.015 -25.111 1.00 71.81 101 VAL A C 1
ATOM 812 O O . VAL A 1 101 ? 22.007 -0.161 -24.182 1.00 71.81 101 VAL A O 1
ATOM 815 N N . GLN A 1 102 ? 22.454 -0.273 -26.375 1.00 75.38 102 GLN A N 1
ATOM 816 C CA . GLN A 1 102 ? 21.113 -0.723 -26.741 1.00 75.38 102 GLN A CA 1
ATOM 817 C C . GLN A 1 102 ? 20.773 -2.076 -26.099 1.00 75.38 102 GLN A C 1
ATOM 819 O O . GLN A 1 102 ? 19.707 -2.215 -25.504 1.00 75.38 102 GLN A O 1
ATOM 824 N N . ALA A 1 103 ? 21.704 -3.035 -26.122 1.00 76.56 103 ALA A N 1
ATOM 825 C CA . ALA A 1 103 ? 21.521 -4.327 -25.465 1.00 76.56 103 ALA A CA 1
ATOM 826 C C . ALA A 1 103 ? 21.334 -4.187 -23.942 1.00 76.56 103 ALA A C 1
ATOM 828 O O . ALA A 1 103 ? 20.461 -4.830 -23.360 1.00 76.56 103 ALA A O 1
ATOM 829 N N . GLN A 1 104 ? 22.106 -3.314 -23.289 1.00 75.00 104 GLN A N 1
ATOM 830 C CA . GLN A 1 104 ? 21.944 -3.028 -21.859 1.00 75.00 104 GLN A CA 1
ATOM 831 C C . GLN A 1 104 ? 20.596 -2.365 -21.553 1.00 75.00 104 GLN A C 1
ATOM 833 O O . GLN A 1 104 ? 19.935 -2.741 -20.584 1.00 75.00 104 GLN A O 1
ATOM 838 N N . LEU A 1 105 ? 20.155 -1.415 -22.383 1.00 75.00 105 LEU A N 1
ATOM 839 C CA . LEU A 1 105 ? 18.839 -0.789 -22.253 1.00 75.00 105 LEU A CA 1
ATOM 840 C C . LEU A 1 105 ? 17.714 -1.811 -22.382 1.00 75.00 105 LEU A C 1
ATOM 842 O O . LEU A 1 105 ? 16.750 -1.742 -21.623 1.00 75.00 105 LEU A O 1
ATOM 846 N N . ASP A 1 106 ? 17.831 -2.764 -23.300 1.00 78.62 106 ASP A N 1
ATOM 847 C CA . ASP A 1 106 ? 16.815 -3.796 -23.489 1.00 78.62 106 ASP A CA 1
ATOM 848 C C . ASP A 1 106 ? 16.756 -4.756 -22.290 1.00 78.62 106 ASP A C 1
ATOM 850 O O . ASP A 1 106 ? 15.663 -5.090 -21.827 1.00 78.62 106 ASP A O 1
ATOM 854 N N . VAL A 1 107 ? 17.904 -5.100 -21.693 1.00 77.69 107 VAL A N 1
ATOM 855 C CA . VAL A 1 107 ? 17.959 -5.842 -20.419 1.00 77.69 107 VAL A CA 1
ATOM 856 C C . VAL A 1 107 ? 17.291 -5.055 -19.286 1.00 77.69 107 VAL A C 1
ATOM 858 O O . VAL A 1 107 ? 16.442 -5.595 -18.575 1.00 77.69 107 VAL A O 1
ATOM 861 N N . LEU A 1 108 ? 17.615 -3.766 -19.132 1.00 76.25 108 LEU A N 1
ATOM 862 C CA . LEU A 1 108 ? 17.027 -2.909 -18.094 1.00 76.25 108 LEU A CA 1
ATOM 863 C C . LEU A 1 108 ? 15.513 -2.740 -18.274 1.00 76.25 108 LEU A C 1
ATOM 865 O O . LEU A 1 108 ? 14.762 -2.820 -17.301 1.00 76.25 108 LEU A O 1
ATOM 869 N N . ARG A 1 109 ? 15.051 -2.559 -19.516 1.00 77.88 109 ARG A N 1
ATOM 870 C CA . ARG A 1 109 ? 13.623 -2.534 -19.864 1.00 77.88 109 ARG A CA 1
ATOM 871 C C . ARG A 1 109 ? 12.946 -3.850 -19.505 1.00 77.88 109 ARG A C 1
ATOM 873 O O . ARG A 1 109 ? 11.850 -3.818 -18.952 1.00 77.88 109 ARG A O 1
ATOM 880 N N . GLY A 1 110 ? 13.604 -4.982 -19.757 1.00 75.50 110 GLY A N 1
ATOM 881 C CA . GLY A 1 110 ? 13.131 -6.304 -19.349 1.00 75.50 110 GLY A CA 1
ATOM 882 C C . GLY A 1 110 ? 12.944 -6.416 -17.834 1.00 75.50 110 GLY A C 1
ATOM 883 O O . GLY A 1 110 ? 11.869 -6.799 -17.372 1.00 75.50 110 GLY A O 1
ATOM 884 N N . HIS A 1 111 ? 13.946 -6.011 -17.048 1.00 77.50 111 HIS A N 1
ATOM 885 C CA . HIS A 1 111 ? 13.844 -6.001 -15.583 1.00 77.50 111 HIS A CA 1
ATOM 886 C C . HIS A 1 111 ? 12.730 -5.077 -15.078 1.00 77.50 111 HIS A C 1
ATOM 888 O O . HIS A 1 111 ? 11.999 -5.445 -14.158 1.00 77.50 111 HIS A O 1
ATOM 894 N N . LEU A 1 112 ? 12.567 -3.894 -15.677 1.00 73.44 112 LEU A N 1
ATOM 895 C CA . LEU A 1 112 ? 11.508 -2.958 -15.302 1.00 73.44 112 LEU A CA 1
ATOM 896 C C . LEU A 1 112 ? 10.116 -3.527 -15.615 1.00 73.44 112 LEU A C 1
ATOM 898 O O . LEU A 1 112 ? 9.243 -3.510 -14.751 1.00 73.44 112 LEU A O 1
ATOM 902 N N . ALA A 1 113 ? 9.925 -4.079 -16.816 1.00 73.50 113 ALA A N 1
ATOM 903 C CA . ALA A 1 113 ? 8.652 -4.651 -17.250 1.00 73.50 113 ALA A CA 1
ATOM 904 C C . ALA A 1 113 ? 8.223 -5.857 -16.396 1.00 73.50 113 ALA A C 1
ATOM 906 O O . ALA A 1 113 ? 7.041 -6.010 -16.090 1.00 73.50 113 ALA A O 1
ATOM 907 N N . ASN A 1 114 ? 9.178 -6.685 -15.963 1.00 79.81 114 ASN A N 1
ATOM 908 C CA . ASN A 1 114 ? 8.905 -7.887 -15.168 1.00 79.81 114 ASN A CA 1
ATOM 909 C C . ASN A 1 114 ? 8.858 -7.634 -13.648 1.00 79.81 114 ASN A C 1
ATOM 911 O O . ASN A 1 114 ? 8.540 -8.549 -12.874 1.00 79.81 114 ASN A O 1
ATOM 915 N N . GLY A 1 115 ? 9.151 -6.400 -13.220 1.00 78.38 115 GLY A N 1
ATOM 916 C CA . GLY A 1 115 ? 9.232 -6.004 -11.813 1.00 78.38 115 GLY A CA 1
ATOM 917 C C . GLY A 1 115 ? 10.473 -6.530 -11.085 1.00 78.38 115 GLY A C 1
ATOM 918 O O . GLY A 1 115 ? 10.488 -6.550 -9.856 1.00 78.38 115 GLY A O 1
ATOM 919 N N . ASP A 1 116 ? 11.493 -6.964 -11.823 1.00 81.94 116 ASP A N 1
ATOM 920 C CA . ASP A 1 116 ? 12.737 -7.525 -11.284 1.00 81.94 116 ASP A CA 1
ATOM 921 C C . ASP A 1 116 ? 13.810 -6.443 -11.056 1.00 81.94 116 ASP A C 1
ATOM 923 O O . ASP A 1 116 ? 14.841 -6.702 -10.439 1.00 81.94 116 ASP A O 1
ATOM 927 N N . ALA A 1 117 ? 13.558 -5.205 -11.501 1.00 82.81 117 ALA A N 1
ATOM 928 C CA . ALA A 1 117 ? 14.347 -4.050 -11.079 1.00 82.81 117 ALA A CA 1
ATOM 929 C C . ALA A 1 117 ? 14.355 -3.949 -9.540 1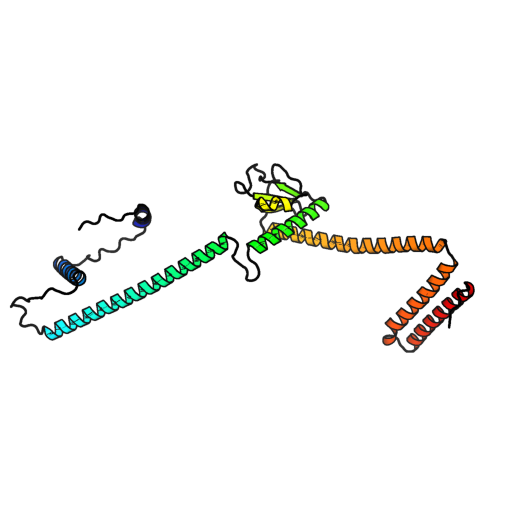.00 82.81 117 ALA A C 1
ATOM 931 O O . ALA A 1 117 ? 13.342 -4.243 -8.901 1.00 82.81 117 ALA A O 1
ATOM 932 N N . SER A 1 118 ? 15.485 -3.544 -8.961 1.00 86.19 118 SER A N 1
ATOM 933 C CA . SER A 1 118 ? 15.758 -3.617 -7.521 1.00 86.19 118 SER A CA 1
ATOM 934 C C . SER A 1 118 ? 16.311 -2.298 -6.986 1.00 86.19 118 SER A C 1
ATOM 936 O O . SER A 1 118 ? 16.996 -1.578 -7.713 1.00 86.19 118 SER A O 1
ATOM 938 N N . ASP A 1 119 ? 16.032 -2.006 -5.716 1.00 79.25 119 ASP A N 1
ATOM 939 C CA . ASP A 1 119 ? 16.636 -0.902 -4.954 1.00 79.25 119 ASP A CA 1
ATOM 940 C C . ASP A 1 119 ? 17.986 -1.281 -4.301 1.00 79.25 119 ASP A C 1
ATOM 942 O O . ASP A 1 119 ? 18.572 -0.485 -3.571 1.00 79.25 119 ASP A O 1
ATOM 946 N N . GLY A 1 120 ? 18.486 -2.495 -4.568 1.00 83.94 120 GLY A N 1
ATOM 947 C CA . GLY A 1 120 ? 19.686 -3.077 -3.957 1.00 83.94 120 GLY A CA 1
ATOM 948 C C . GLY A 1 120 ? 19.393 -4.042 -2.802 1.00 83.94 120 GLY A C 1
ATOM 949 O O . GLY A 1 120 ? 20.264 -4.832 -2.439 1.00 83.94 120 GLY A O 1
ATOM 950 N N . HIS A 1 121 ? 18.167 -4.041 -2.273 1.00 87.19 121 HIS A N 1
ATOM 951 C CA . HIS A 1 121 ? 17.716 -4.927 -1.194 1.00 87.19 121 HIS A CA 1
ATOM 952 C C . HIS A 1 121 ? 16.480 -5.746 -1.578 1.00 87.19 121 HIS A C 1
ATOM 954 O O . HIS A 1 121 ? 16.382 -6.918 -1.211 1.00 87.19 121 HIS A O 1
ATOM 960 N N . HIS A 1 122 ? 15.561 -5.152 -2.337 1.00 86.88 122 HIS A N 1
ATOM 961 C CA . HIS A 1 122 ? 14.316 -5.765 -2.779 1.00 86.88 122 HIS A CA 1
ATOM 962 C C . HIS A 1 122 ? 14.034 -5.455 -4.247 1.00 86.88 122 HIS A C 1
ATOM 964 O O . HIS A 1 122 ? 14.245 -4.347 -4.739 1.00 86.88 122 HIS A O 1
ATOM 970 N N . THR A 1 123 ? 13.488 -6.440 -4.951 1.00 84.31 123 THR A N 1
ATOM 971 C CA . THR A 1 123 ? 12.879 -6.243 -6.269 1.00 84.31 123 THR A CA 1
ATOM 972 C C . THR A 1 123 ? 11.538 -5.517 -6.142 1.00 84.31 123 THR A C 1
ATOM 974 O O . THR A 1 123 ? 10.825 -5.645 -5.140 1.00 84.31 123 THR A O 1
ATOM 977 N N . HIS A 1 124 ? 11.113 -4.810 -7.189 1.00 85.06 124 HIS A N 1
ATOM 978 C CA . HIS A 1 124 ? 9.788 -4.180 -7.214 1.00 85.06 124 HIS A CA 1
ATOM 979 C C . HIS A 1 124 ? 8.655 -5.199 -7.036 1.00 85.06 124 HIS A C 1
ATOM 981 O O . HIS A 1 124 ? 7.638 -4.883 -6.420 1.00 85.06 124 HIS A O 1
ATOM 987 N N . LYS A 1 125 ? 8.819 -6.435 -7.526 1.00 87.56 125 LYS A N 1
ATOM 988 C CA . LYS A 1 125 ? 7.862 -7.531 -7.319 1.00 87.56 125 LYS A CA 1
ATOM 989 C C . LYS A 1 125 ? 7.717 -7.891 -5.838 1.00 87.56 125 LYS A C 1
ATOM 991 O O . LYS A 1 125 ? 6.591 -8.101 -5.377 1.00 87.56 125 LYS A O 1
ATOM 996 N N . GLU A 1 126 ? 8.818 -7.948 -5.093 1.00 87.06 126 GLU A N 1
ATOM 997 C CA . GLU A 1 126 ? 8.799 -8.191 -3.645 1.00 87.06 126 GLU A CA 1
ATOM 998 C C . GLU A 1 126 ? 8.141 -7.032 -2.898 1.00 87.06 126 GLU A C 1
ATOM 1000 O O . GLU A 1 126 ? 7.204 -7.259 -2.131 1.00 87.06 126 GLU A O 1
ATOM 1005 N N . LEU A 1 127 ? 8.546 -5.792 -3.190 1.00 89.06 127 LEU A N 1
ATOM 1006 C CA . LEU A 1 127 ? 7.955 -4.595 -2.583 1.00 89.06 127 LEU A CA 1
ATOM 1007 C C . LEU A 1 127 ? 6.452 -4.496 -2.864 1.00 89.06 127 LEU A C 1
ATOM 1009 O O . LEU A 1 127 ? 5.661 -4.230 -1.958 1.00 89.06 127 LEU A O 1
ATOM 1013 N N . TYR A 1 128 ? 6.032 -4.777 -4.099 1.00 92.44 128 TYR A N 1
ATOM 1014 C CA . TYR A 1 128 ? 4.621 -4.828 -4.471 1.00 92.44 128 TYR A CA 1
ATOM 1015 C C . TYR A 1 128 ? 3.866 -5.888 -3.662 1.00 92.44 128 TYR A C 1
ATOM 1017 O O . TYR A 1 128 ? 2.775 -5.618 -3.154 1.00 92.44 128 TYR A O 1
ATOM 1025 N N . ARG A 1 129 ? 4.443 -7.089 -3.507 1.00 90.56 129 ARG A N 1
ATOM 1026 C CA . ARG A 1 129 ? 3.832 -8.174 -2.729 1.00 90.56 129 ARG A CA 1
ATOM 1027 C C . ARG A 1 129 ? 3.691 -7.796 -1.257 1.00 90.56 129 ARG A C 1
ATOM 1029 O O . ARG A 1 129 ? 2.610 -7.984 -0.705 1.00 90.56 129 ARG A O 1
ATOM 1036 N N . TYR A 1 130 ? 4.731 -7.248 -0.632 1.00 92.62 130 TYR A N 1
ATOM 1037 C CA . TYR A 1 130 ? 4.662 -6.805 0.763 1.00 92.62 130 TYR A CA 1
ATOM 1038 C C . TYR A 1 130 ? 3.661 -5.676 0.957 1.00 92.62 130 TYR A C 1
ATOM 1040 O O . TYR A 1 130 ? 2.820 -5.763 1.848 1.00 92.62 130 TYR A O 1
ATOM 1048 N N . ARG A 1 131 ? 3.670 -4.664 0.084 1.00 94.69 131 ARG A N 1
ATOM 1049 C CA . ARG A 1 131 ? 2.687 -3.576 0.124 1.00 94.69 131 ARG A CA 1
ATOM 1050 C C . ARG A 1 131 ? 1.256 -4.101 0.021 1.00 94.69 131 ARG A C 1
ATOM 1052 O O . ARG A 1 131 ? 0.392 -3.625 0.748 1.00 94.69 131 ARG A O 1
ATOM 1059 N N . MET A 1 132 ? 1.001 -5.070 -0.858 1.00 97.19 132 MET A N 1
ATOM 1060 C CA . MET A 1 132 ? -0.314 -5.703 -0.979 1.00 97.19 132 MET A CA 1
ATOM 1061 C C . MET A 1 132 ? -0.707 -6.433 0.311 1.00 97.19 132 MET A C 1
ATOM 1063 O O . MET A 1 132 ? -1.808 -6.217 0.806 1.00 97.19 132 MET A O 1
ATOM 1067 N N . LEU A 1 133 ? 0.193 -7.228 0.903 1.00 96.94 133 LEU A N 1
ATOM 1068 C CA . LEU A 1 133 ? -0.090 -7.956 2.148 1.00 96.94 133 LEU A CA 1
ATOM 1069 C C . LEU A 1 133 ? -0.324 -7.014 3.337 1.00 96.94 133 LEU A C 1
ATOM 1071 O O . LEU A 1 133 ? -1.270 -7.215 4.098 1.00 96.94 133 LEU A O 1
ATOM 1075 N N . TYR A 1 134 ? 0.489 -5.965 3.480 1.00 95.69 134 TYR A N 1
ATOM 1076 C CA . TYR A 1 134 ? 0.276 -4.943 4.506 1.00 95.69 134 TYR A CA 1
ATOM 1077 C C . TYR A 1 134 ? -1.038 -4.192 4.294 1.00 95.69 134 TYR A C 1
ATOM 1079 O O . TYR A 1 134 ? -1.746 -3.928 5.263 1.00 95.69 134 TYR A O 1
ATOM 1087 N N . ASN A 1 135 ? -1.403 -3.893 3.044 1.00 97.62 135 ASN A N 1
ATOM 1088 C CA . ASN A 1 135 ? -2.683 -3.265 2.740 1.00 97.62 135 ASN A CA 1
ATOM 1089 C C . ASN A 1 135 ? -3.869 -4.189 3.042 1.00 97.62 135 ASN A C 1
ATOM 1091 O O . ASN A 1 135 ? -4.831 -3.727 3.641 1.00 97.62 135 ASN A O 1
ATOM 1095 N N . ALA A 1 136 ? -3.791 -5.481 2.715 1.00 97.75 136 ALA A N 1
ATOM 1096 C CA . ALA A 1 136 ? -4.817 -6.459 3.077 1.00 97.75 136 ALA A CA 1
ATOM 1097 C C . ALA A 1 136 ? -5.004 -6.547 4.597 1.00 97.75 136 ALA A C 1
ATOM 1099 O O . ALA A 1 136 ? -6.128 -6.462 5.093 1.00 97.75 136 ALA A O 1
ATOM 1100 N N . HIS A 1 137 ? -3.902 -6.621 5.347 1.00 95.62 137 HIS A N 1
ATOM 1101 C CA . HIS A 1 137 ? -3.938 -6.601 6.807 1.00 95.62 137 HIS A CA 1
ATOM 1102 C C . HIS A 1 137 ? -4.569 -5.308 7.354 1.00 95.62 137 HIS A C 1
ATOM 1104 O O . HIS A 1 137 ? -5.454 -5.362 8.208 1.00 95.62 137 HIS A O 1
ATOM 1110 N N . ALA A 1 138 ? -4.163 -4.149 6.828 1.00 94.31 138 ALA A N 1
ATOM 1111 C CA . ALA A 1 138 ? -4.710 -2.856 7.230 1.00 94.31 138 ALA A CA 1
ATOM 1112 C C . ALA A 1 138 ? -6.199 -2.721 6.883 1.00 94.31 138 ALA A C 1
ATOM 1114 O O . ALA A 1 138 ? -6.975 -2.281 7.721 1.00 94.31 138 ALA A O 1
ATOM 1115 N N . ALA A 1 139 ? -6.618 -3.147 5.690 1.00 96.69 139 ALA A N 1
ATOM 1116 C CA . ALA A 1 139 ? -8.009 -3.120 5.250 1.00 96.69 139 ALA A CA 1
ATOM 1117 C C . ALA A 1 139 ? -8.911 -3.935 6.188 1.00 96.69 139 ALA A C 1
ATOM 1119 O O . ALA A 1 139 ? -9.981 -3.463 6.572 1.00 96.69 139 ALA A O 1
ATOM 1120 N N . LEU A 1 140 ? -8.462 -5.121 6.614 1.00 94.38 140 LEU A N 1
ATOM 1121 C CA . LEU A 1 140 ? -9.178 -5.941 7.596 1.00 94.38 140 LEU A CA 1
ATOM 1122 C C . LEU A 1 140 ? -9.278 -5.241 8.954 1.00 94.38 140 LEU A C 1
ATOM 1124 O O . LEU A 1 140 ? -10.351 -5.223 9.554 1.00 94.38 140 LEU A O 1
ATOM 1128 N N . ALA A 1 141 ? -8.190 -4.625 9.420 1.00 91.06 141 ALA A N 1
ATOM 1129 C CA . ALA A 1 141 ? -8.185 -3.868 10.670 1.00 91.06 141 ALA A CA 1
ATOM 1130 C C . ALA A 1 141 ? -9.091 -2.624 10.609 1.00 91.06 141 ALA A C 1
ATOM 1132 O O . ALA A 1 141 ? -9.823 -2.352 11.558 1.00 91.06 141 ALA A O 1
ATOM 1133 N N . PHE A 1 142 ? -9.090 -1.890 9.494 1.00 91.56 142 PHE A N 1
ATOM 1134 C CA . PHE A 1 142 ? -9.969 -0.741 9.262 1.00 91.56 142 PHE A CA 1
ATOM 1135 C C . PHE A 1 142 ? -11.437 -1.162 9.249 1.00 91.56 142 PHE A C 1
ATOM 1137 O O . PHE A 1 142 ? -12.254 -0.550 9.934 1.00 91.56 142 PHE A O 1
ATOM 1144 N N . ASN A 1 143 ? -11.758 -2.252 8.552 1.00 93.69 143 ASN A N 1
ATOM 1145 C CA . ASN A 1 143 ? -13.103 -2.817 8.542 1.00 93.69 143 ASN A CA 1
ATOM 1146 C C . ASN A 1 143 ? -13.544 -3.246 9.956 1.00 93.69 143 ASN A C 1
ATOM 1148 O O . ASN A 1 143 ? -14.643 -2.915 10.391 1.00 93.69 143 ASN A O 1
ATOM 1152 N N . ALA A 1 144 ? -12.662 -3.898 10.725 1.00 89.31 144 ALA A N 1
ATOM 1153 C CA . ALA A 1 144 ? -12.926 -4.268 12.120 1.00 89.31 144 ALA A CA 1
ATOM 1154 C C . ALA A 1 144 ? -13.096 -3.051 13.050 1.00 89.31 144 ALA A C 1
ATOM 1156 O O . ALA A 1 144 ? -13.826 -3.122 14.037 1.00 89.31 144 ALA A O 1
ATOM 1157 N N . ALA A 1 145 ? -12.460 -1.923 12.725 1.00 84.81 145 ALA A N 1
ATOM 1158 C CA . ALA A 1 145 ? -12.647 -0.644 13.405 1.00 84.81 145 ALA A CA 1
ATOM 1159 C C . ALA A 1 145 ? -13.919 0.110 12.959 1.00 84.81 145 ALA A C 1
ATOM 1161 O O . ALA A 1 145 ? -14.152 1.228 13.422 1.00 84.81 145 ALA A O 1
ATOM 1162 N N . GLY A 1 146 ? -14.731 -0.477 12.073 1.00 90.12 146 GLY A N 1
ATOM 1163 C CA . GLY A 1 146 ? -15.981 0.098 11.572 1.00 90.12 146 GLY A CA 1
ATOM 1164 C C . GLY A 1 146 ? -15.804 1.125 10.453 1.00 90.12 146 GLY A C 1
ATOM 1165 O O . GLY A 1 146 ? -16.739 1.868 10.160 1.00 90.12 146 GLY A O 1
ATOM 1166 N N . TRP A 1 147 ? -14.620 1.213 9.842 1.00 92.25 147 TRP A N 1
ATOM 1167 C CA . TRP A 1 147 ? -14.403 2.097 8.696 1.00 92.25 147 TRP A CA 1
ATOM 1168 C C . TRP A 1 147 ? -15.022 1.491 7.441 1.00 92.25 147 TRP A C 1
ATOM 1170 O O . TRP A 1 147 ? -15.068 0.270 7.285 1.00 92.25 147 TRP A O 1
ATOM 1180 N N . ASN A 1 148 ? -15.472 2.346 6.521 1.00 95.38 148 ASN A N 1
ATOM 1181 C CA . ASN A 1 148 ? -16.013 1.876 5.254 1.00 95.38 148 ASN A CA 1
ATOM 1182 C C . ASN A 1 148 ? -14.870 1.407 4.348 1.00 95.38 148 ASN A C 1
ATOM 1184 O O . ASN A 1 148 ? -14.141 2.222 3.777 1.00 95.38 148 ASN A O 1
ATOM 1188 N N . VAL A 1 149 ? -14.728 0.089 4.224 1.00 98.12 149 VAL A N 1
ATOM 1189 C CA . VAL A 1 149 ? -13.763 -0.552 3.334 1.00 98.12 149 VAL A CA 1
ATOM 1190 C C . VAL A 1 149 ? -14.510 -1.455 2.363 1.00 98.12 149 VAL A C 1
ATOM 1192 O O . VAL A 1 149 ? -15.251 -2.350 2.770 1.00 98.12 149 VAL A O 1
ATOM 1195 N N . VAL A 1 150 ? -14.290 -1.243 1.069 1.00 98.50 150 VAL A N 1
ATOM 1196 C CA . VAL A 1 150 ? -14.889 -2.049 0.002 1.00 98.50 150 VAL A CA 1
ATOM 1197 C C . VAL A 1 150 ? -13.844 -2.454 -1.028 1.00 98.50 150 VAL A C 1
ATOM 1199 O O . VAL A 1 150 ? -12.802 -1.813 -1.178 1.00 98.50 150 VAL A O 1
ATOM 1202 N N . ARG A 1 151 ? -14.134 -3.526 -1.764 1.00 98.69 151 ARG A N 1
ATOM 1203 C CA . ARG A 1 151 ? -13.353 -3.965 -2.924 1.00 98.69 15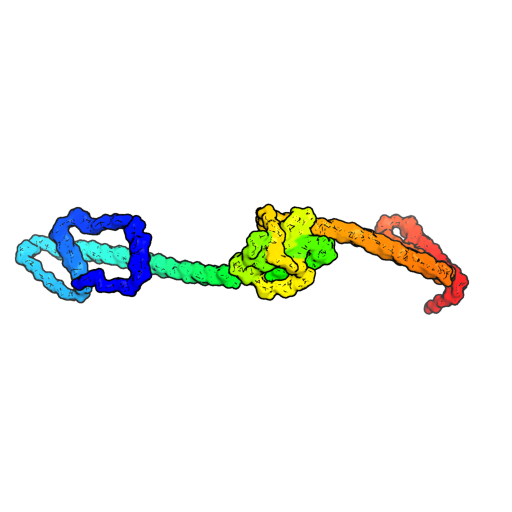1 ARG A CA 1
ATOM 1204 C C . ARG A 1 151 ? -14.248 -4.152 -4.147 1.00 98.69 151 ARG A C 1
ATOM 1206 O O . ARG A 1 151 ? -15.402 -4.552 -4.009 1.00 98.69 151 ARG A O 1
ATOM 1213 N N . SER A 1 152 ? -13.726 -3.871 -5.337 1.00 98.69 152 SER A N 1
ATOM 1214 C CA . SER A 1 152 ? -14.488 -3.945 -6.594 1.00 98.69 152 SER A CA 1
ATOM 1215 C C . SER A 1 152 ? -13.585 -4.217 -7.795 1.00 98.69 152 SER A C 1
ATOM 1217 O O . SER A 1 152 ? -12.475 -3.695 -7.860 1.00 98.69 152 SER A O 1
ATOM 1219 N N . PHE A 1 153 ? -14.076 -4.977 -8.777 1.00 98.75 153 PHE A N 1
ATOM 1220 C CA . PHE A 1 153 ? -13.429 -5.118 -10.092 1.00 98.75 153 PHE A CA 1
ATOM 1221 C C . PHE A 1 153 ? -13.695 -3.927 -11.026 1.00 98.75 153 PHE A C 1
ATOM 1223 O O . PHE A 1 153 ? -13.009 -3.773 -12.036 1.00 98.75 153 PHE A O 1
ATOM 1230 N N . LYS A 1 154 ? -14.683 -3.086 -10.700 1.00 98.69 154 LYS A N 1
ATOM 1231 C CA . LYS A 1 154 ? -15.063 -1.912 -11.488 1.00 98.69 154 LYS A CA 1
ATOM 1232 C C . LYS A 1 154 ? -14.806 -0.614 -10.736 1.00 98.69 154 LYS A C 1
ATOM 1234 O O . LYS A 1 154 ? -15.031 -0.525 -9.522 1.00 98.69 154 LYS A O 1
ATOM 1239 N N . HIS A 1 155 ? -14.393 0.408 -11.475 1.00 98.44 155 HIS A N 1
ATOM 1240 C CA . HIS A 1 155 ? -14.395 1.791 -11.008 1.00 98.44 155 HIS A CA 1
ATOM 1241 C C . HIS A 1 155 ? -15.833 2.323 -10.867 1.00 98.44 155 HIS A C 1
ATOM 1243 O O . HIS A 1 155 ? -16.805 1.640 -11.193 1.00 98.44 155 HIS A O 1
ATOM 1249 N N . ALA A 1 156 ? -15.966 3.551 -10.364 1.00 97.88 156 ALA A N 1
ATOM 1250 C CA . ALA A 1 156 ? -17.257 4.207 -10.143 1.00 97.88 156 ALA A CA 1
ATOM 1251 C C . ALA A 1 156 ? -18.040 4.518 -11.430 1.00 97.88 156 ALA A C 1
ATOM 1253 O O . ALA A 1 156 ? -19.238 4.765 -11.379 1.00 97.88 156 ALA A O 1
ATOM 1254 N N . ASP A 1 157 ? -17.371 4.523 -12.583 1.00 97.31 157 ASP A N 1
ATOM 1255 C CA . ASP A 1 157 ? -18.000 4.687 -13.897 1.00 97.31 157 ASP A CA 1
ATOM 1256 C C . ASP A 1 157 ? -18.519 3.356 -14.481 1.00 97.31 157 ASP A C 1
ATOM 1258 O O . ASP A 1 157 ? -18.965 3.308 -15.629 1.00 97.31 157 ASP A O 1
ATOM 1262 N N . GLY A 1 158 ? -18.435 2.267 -13.709 1.00 97.69 158 GLY A N 1
ATOM 1263 C CA . GLY A 1 158 ? -18.863 0.928 -14.100 1.00 97.69 158 GLY A CA 1
ATOM 1264 C C . GLY A 1 158 ? -17.891 0.181 -15.016 1.00 97.69 158 GLY A C 1
ATOM 1265 O O . GLY A 1 158 ? -18.171 -0.970 -15.365 1.00 97.69 158 GLY A O 1
ATOM 1266 N N . ARG A 1 159 ? -16.756 0.778 -15.402 1.00 98.06 159 ARG A N 1
ATOM 1267 C CA . ARG A 1 159 ? -15.744 0.113 -16.238 1.00 98.06 159 ARG A CA 1
ATOM 1268 C C . ARG A 1 159 ? -14.826 -0.752 -15.391 1.00 98.06 159 ARG A C 1
ATOM 1270 O O . ARG A 1 159 ? -14.550 -0.442 -14.234 1.00 98.06 159 ARG A O 1
ATOM 1277 N N . GLU A 1 160 ? -14.332 -1.836 -15.981 1.00 98.31 160 GLU A N 1
ATOM 1278 C CA . GLU A 1 160 ? -13.338 -2.683 -15.325 1.00 98.31 160 GLU A CA 1
ATOM 1279 C C . GLU A 1 160 ? -12.044 -1.914 -15.056 1.00 98.31 160 GLU A C 1
ATOM 1281 O O . GLU A 1 160 ? -11.573 -1.139 -15.899 1.00 98.31 160 GLU A O 1
ATOM 1286 N N . CYS A 1 161 ? -11.434 -2.167 -13.897 1.00 97.69 161 CYS A N 1
ATOM 1287 C CA . CYS A 1 161 ? -10.169 -1.546 -13.545 1.00 97.69 161 CYS A CA 1
ATOM 1288 C C . CYS A 1 161 ? -9.104 -1.861 -14.605 1.00 97.69 161 CYS A C 1
ATOM 1290 O O . CYS A 1 161 ? -8.776 -3.021 -14.846 1.00 97.69 161 CYS A O 1
ATOM 1292 N N . PHE A 1 162 ? -8.579 -0.808 -15.240 1.00 95.75 162 PHE A N 1
ATOM 1293 C CA . PHE A 1 162 ? -7.559 -0.875 -16.296 1.00 95.75 162 PHE A CA 1
ATOM 1294 C C . PHE A 1 162 ? -7.912 -1.796 -17.478 1.00 95.75 162 PHE A C 1
ATOM 1296 O O . PHE A 1 162 ? -7.022 -2.357 -18.109 1.00 95.75 162 PHE A O 1
ATOM 1303 N N . GLY A 1 163 ? -9.203 -1.942 -17.791 1.00 95.81 163 GLY A N 1
ATOM 1304 C CA . GLY A 1 163 ? -9.658 -2.806 -18.886 1.00 95.81 163 GLY A CA 1
ATOM 1305 C C . GLY A 1 163 ? -9.697 -4.299 -18.544 1.00 95.81 163 GLY A C 1
ATOM 1306 O O . GLY A 1 163 ? -9.814 -5.109 -19.459 1.00 95.81 163 GLY A O 1
ATOM 1307 N N . GLY A 1 164 ? -9.603 -4.652 -17.257 1.00 95.81 164 GLY A N 1
ATOM 1308 C CA . GLY A 1 164 ? -9.808 -6.013 -16.761 1.00 95.81 164 GLY A CA 1
ATOM 1309 C C . GLY A 1 164 ? -8.572 -6.644 -16.127 1.00 95.81 164 GLY A C 1
ATOM 1310 O O . GLY A 1 164 ? -7.437 -6.226 -16.343 1.00 95.81 164 GLY A O 1
ATOM 1311 N N . GLY A 1 165 ? -8.790 -7.669 -15.297 1.00 97.25 165 GLY A N 1
ATOM 1312 C CA . GLY A 1 165 ? -7.715 -8.384 -14.587 1.00 97.25 165 GLY A CA 1
ATOM 1313 C C . GLY A 1 165 ? -7.161 -7.666 -13.347 1.00 97.25 165 GLY A C 1
ATOM 1314 O O . GLY A 1 165 ? -6.186 -8.136 -12.750 1.00 97.25 165 GLY A O 1
ATOM 1315 N N . TRP A 1 166 ? -7.798 -6.569 -12.936 1.00 98.50 166 TRP A N 1
ATOM 1316 C CA . TRP A 1 166 ? -7.465 -5.796 -11.743 1.00 98.50 166 TRP A CA 1
ATOM 1317 C C . TRP A 1 166 ? -8.704 -5.519 -10.899 1.00 98.50 166 TRP A C 1
ATOM 1319 O O . TRP A 1 166 ? -9.827 -5.513 -11.394 1.00 98.50 166 TRP A O 1
ATOM 1329 N N . PHE A 1 167 ? -8.482 -5.230 -9.624 1.00 98.75 167 PHE A N 1
ATOM 1330 C CA . PHE A 1 167 ? -9.498 -4.734 -8.709 1.00 98.75 167 PHE A CA 1
ATOM 1331 C C . PHE A 1 167 ? -8.955 -3.570 -7.890 1.00 98.75 167 PHE A C 1
ATOM 1333 O O . PHE A 1 167 ? -7.741 -3.407 -7.752 1.00 98.75 167 PHE A O 1
ATOM 1340 N N . VAL A 1 168 ? -9.859 -2.773 -7.332 1.00 98.62 168 VAL A N 1
ATOM 1341 C CA . VAL A 1 168 ? -9.555 -1.688 -6.404 1.00 98.62 168 VAL A CA 1
ATOM 1342 C C . VAL A 1 168 ? -9.996 -2.062 -4.997 1.00 98.62 168 VAL A C 1
ATOM 1344 O O . VAL A 1 168 ? -11.068 -2.637 -4.801 1.00 98.62 168 VAL A O 1
ATOM 1347 N N . VAL A 1 169 ? -9.165 -1.716 -4.022 1.00 98.62 169 VAL A N 1
ATOM 1348 C CA . VAL A 1 169 ? -9.500 -1.686 -2.600 1.00 98.62 169 VAL A CA 1
ATOM 1349 C C . VAL A 1 169 ? -9.611 -0.231 -2.202 1.00 98.62 169 VAL A C 1
ATOM 1351 O O . VAL A 1 169 ? -8.734 0.578 -2.509 1.00 98.62 169 VAL A O 1
ATOM 1354 N N . HIS A 1 170 ? -10.711 0.092 -1.549 1.00 98.12 170 HIS A N 1
ATOM 1355 C CA . HIS A 1 170 ? -11.099 1.445 -1.223 1.00 98.12 170 HIS A CA 1
ATOM 1356 C C . HIS A 1 170 ? -11.410 1.526 0.266 1.00 98.12 170 HIS A C 1
ATOM 1358 O O . HIS A 1 170 ? -12.295 0.817 0.742 1.00 98.12 170 HIS A O 1
ATOM 1364 N N . ALA A 1 171 ? -10.705 2.396 0.985 1.00 96.88 171 ALA A N 1
ATOM 1365 C CA . ALA A 1 171 ? -10.931 2.652 2.401 1.00 96.88 171 ALA A CA 1
ATOM 1366 C C . ALA A 1 171 ? -11.226 4.138 2.633 1.00 96.88 171 ALA A C 1
ATOM 1368 O O . ALA A 1 171 ? -10.443 4.998 2.227 1.00 96.88 171 ALA A O 1
ATOM 1369 N N . GLU A 1 172 ? -12.324 4.431 3.326 1.00 94.19 172 GLU A N 1
ATOM 1370 C CA . GLU A 1 172 ? -12.607 5.767 3.852 1.00 94.19 172 GLU A CA 1
ATOM 1371 C C . GLU A 1 172 ? -11.992 5.899 5.241 1.00 94.19 172 GLU A C 1
ATOM 1373 O O . GLU A 1 172 ? -12.534 5.408 6.235 1.00 94.19 172 GLU A O 1
ATOM 1378 N N . THR A 1 173 ? -10.829 6.543 5.308 1.00 86.38 173 THR A N 1
ATOM 1379 C CA . THR A 1 173 ? -10.227 6.909 6.592 1.00 86.38 173 THR A CA 1
ATOM 1380 C C . THR A 1 173 ? -10.863 8.206 7.107 1.00 86.38 173 THR A C 1
ATOM 1382 O O . THR A 1 173 ? -11.398 8.982 6.314 1.00 86.38 173 THR A O 1
ATOM 1385 N N . PRO A 1 174 ? -10.740 8.536 8.403 1.00 83.88 174 PRO A N 1
ATOM 1386 C CA . PRO A 1 174 ? -11.169 9.840 8.915 1.00 83.88 174 PRO A CA 1
ATOM 1387 C C . PRO A 1 174 ? -10.490 11.042 8.233 1.00 83.88 174 PRO A C 1
ATOM 1389 O O . PRO A 1 174 ? -11.042 12.137 8.239 1.00 83.88 174 PRO A O 1
ATOM 1392 N N . ALA A 1 175 ? -9.302 10.846 7.646 1.00 81.44 175 ALA A N 1
ATOM 1393 C CA . ALA A 1 175 ? -8.569 11.869 6.896 1.00 81.44 175 ALA A CA 1
ATOM 1394 C C . ALA A 1 175 ? -8.935 11.901 5.394 1.00 81.44 175 ALA A C 1
ATOM 1396 O O . ALA A 1 175 ? -8.408 12.720 4.637 1.00 81.44 175 ALA A O 1
ATOM 1397 N N . GLY A 1 176 ? -9.830 11.012 4.957 1.00 86.19 176 GLY A N 1
ATOM 1398 C CA . GLY A 1 176 ? -10.301 10.877 3.583 1.00 86.19 176 GLY A CA 1
ATOM 1399 C C . GLY A 1 176 ? -9.934 9.544 2.933 1.00 86.19 176 GLY A C 1
ATOM 1400 O O . GLY A 1 176 ? -9.374 8.635 3.557 1.00 86.19 176 GLY A O 1
ATOM 1401 N N . GLN A 1 177 ? -10.251 9.457 1.646 1.00 93.31 177 GLN A N 1
ATOM 1402 C CA . GLN A 1 177 ? -10.153 8.249 0.839 1.00 93.31 177 GLN A CA 1
ATOM 1403 C C . GLN A 1 177 ? -8.701 7.772 0.650 1.00 93.31 177 GLN A C 1
ATOM 1405 O O . GLN A 1 177 ? -7.788 8.559 0.393 1.00 93.31 177 GLN A O 1
ATOM 1410 N N . VAL A 1 178 ? -8.477 6.461 0.707 1.00 95.25 178 VAL A N 1
ATOM 1411 C CA . VAL A 1 178 ? -7.243 5.821 0.232 1.00 95.25 178 VAL A CA 1
ATOM 1412 C C . VAL A 1 178 ? -7.624 4.664 -0.681 1.00 95.25 178 VAL A C 1
ATOM 1414 O O . VAL A 1 178 ? -8.432 3.810 -0.307 1.00 95.25 178 VAL A O 1
ATOM 1417 N N . THR A 1 179 ? -7.045 4.629 -1.885 1.00 96.81 179 THR A N 1
ATOM 1418 C CA . THR A 1 179 ? -7.320 3.570 -2.866 1.00 96.81 179 THR A CA 1
ATOM 1419 C C . THR A 1 179 ? -6.058 2.901 -3.376 1.00 96.81 179 THR A C 1
ATOM 1421 O O . THR A 1 179 ? -5.026 3.540 -3.597 1.00 96.81 179 THR A O 1
ATOM 1424 N N . ASN A 1 180 ? -6.123 1.586 -3.573 1.00 97.38 180 ASN A N 1
ATOM 1425 C CA . ASN A 1 180 ? -5.038 0.817 -4.169 1.00 97.38 180 ASN A CA 1
ATOM 1426 C C . ASN A 1 180 ? -5.588 -0.228 -5.141 1.00 97.38 180 ASN A C 1
ATOM 1428 O O . ASN A 1 180 ? -6.586 -0.885 -4.855 1.00 97.38 180 ASN A O 1
ATOM 1432 N N . HIS A 1 181 ? -4.910 -0.399 -6.277 1.00 97.88 181 HIS A N 1
ATOM 1433 C CA . HIS A 1 181 ? -5.260 -1.404 -7.276 1.00 97.88 181 HIS A CA 1
ATOM 1434 C C . HIS A 1 181 ? -4.326 -2.604 -7.225 1.00 97.88 181 HIS A C 1
ATOM 1436 O O . HIS A 1 181 ? -3.104 -2.455 -7.122 1.00 97.88 181 HIS A O 1
ATOM 1442 N N . TYR A 1 182 ? -4.902 -3.791 -7.384 1.00 98.12 182 TYR A N 1
ATOM 1443 C CA . TYR A 1 182 ? -4.166 -5.047 -7.403 1.00 98.12 182 TYR A CA 1
ATOM 1444 C C . TYR A 1 182 ? -4.637 -5.972 -8.524 1.00 98.12 182 TYR A C 1
ATOM 1446 O O . TYR A 1 182 ? -5.796 -5.939 -8.928 1.00 98.12 182 TYR A O 1
ATOM 1454 N N . ILE A 1 183 ? -3.733 -6.817 -9.022 1.00 96.62 183 ILE A N 1
ATOM 1455 C CA . ILE A 1 183 ? -4.066 -7.857 -10.007 1.00 96.62 183 ILE A CA 1
ATOM 1456 C C . ILE A 1 183 ? -5.005 -8.883 -9.360 1.00 96.62 183 ILE A C 1
ATOM 1458 O O . ILE A 1 183 ? -4.756 -9.319 -8.232 1.00 96.62 183 ILE A O 1
ATOM 1462 N N . SER A 1 184 ? -6.022 -9.341 -10.098 1.00 97.81 184 SER A N 1
ATOM 1463 C CA . SER A 1 184 ? -7.103 -10.225 -9.621 1.00 97.81 184 SER A CA 1
ATOM 1464 C C . SER A 1 184 ? -6.645 -11.468 -8.857 1.00 97.81 184 SER A C 1
ATOM 1466 O O . SER A 1 184 ? -7.354 -11.929 -7.968 1.00 97.81 184 SER A O 1
AT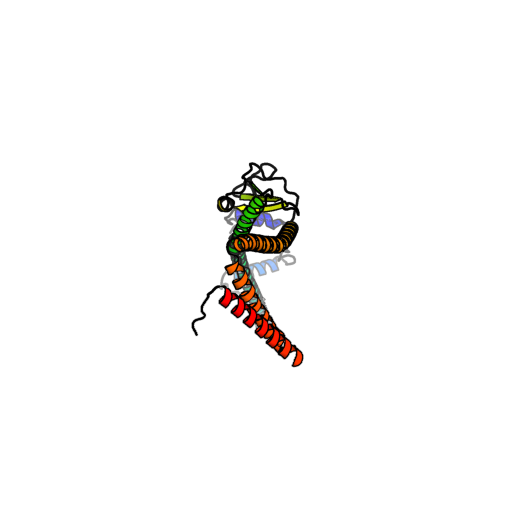OM 1468 N N . LYS A 1 185 ? -5.445 -12.000 -9.129 1.00 97.31 185 LYS A N 1
ATOM 1469 C CA . LYS A 1 185 ? -4.904 -13.160 -8.396 1.00 97.31 185 LYS A CA 1
ATOM 1470 C C . LYS A 1 185 ? -4.798 -12.934 -6.879 1.00 97.31 185 LYS A C 1
ATOM 1472 O O . LYS A 1 185 ? -4.830 -13.897 -6.120 1.00 97.31 185 LYS A O 1
ATOM 1477 N N . TYR A 1 186 ? -4.688 -11.679 -6.437 1.00 98.06 186 TYR A N 1
ATOM 1478 C CA . TYR A 1 186 ? -4.599 -11.308 -5.022 1.00 98.06 186 TYR A CA 1
ATOM 1479 C C . TYR A 1 186 ? -5.951 -11.021 -4.367 1.00 98.06 186 TYR A C 1
ATOM 1481 O O . TYR A 1 186 ? -5.979 -10.701 -3.183 1.00 98.06 186 TYR A O 1
ATOM 1489 N N . TRP A 1 187 ? -7.062 -11.155 -5.098 1.00 98.44 187 TRP A N 1
ATOM 1490 C CA . TRP A 1 187 ? -8.407 -10.880 -4.589 1.00 98.44 187 TRP A CA 1
ATOM 1491 C C . TRP A 1 187 ? -8.667 -11.560 -3.242 1.00 98.44 187 TRP A C 1
ATOM 1493 O O . TRP A 1 187 ? -9.048 -10.888 -2.288 1.00 98.44 187 TRP A O 1
ATOM 1503 N N . HIS A 1 188 ? -8.357 -12.854 -3.140 1.00 98.12 188 HIS A N 1
ATOM 1504 C CA . HIS A 1 188 ? -8.575 -13.678 -1.947 1.00 98.12 188 HIS A CA 1
ATOM 1505 C C . HIS A 1 188 ? -7.862 -13.175 -0.674 1.00 98.12 188 HIS A C 1
ATOM 1507 O O . HIS A 1 188 ? -8.304 -13.459 0.433 1.00 98.12 188 HIS A O 1
ATOM 1513 N N . HIS A 1 189 ? -6.786 -12.385 -0.782 1.00 97.88 189 HIS A N 1
ATOM 1514 C CA . HIS A 1 189 ? -6.148 -11.798 0.406 1.00 97.88 189 HIS A CA 1
ATOM 1515 C C . HIS A 1 189 ? -7.026 -10.751 1.102 1.00 97.88 189 HIS A C 1
ATOM 1517 O O . HIS A 1 189 ? -6.819 -10.472 2.278 1.00 97.88 189 HIS A O 1
ATOM 1523 N N . PHE A 1 190 ? -8.008 -10.195 0.391 1.00 98.31 190 PHE A N 1
ATOM 1524 C CA . PHE A 1 190 ? -8.973 -9.227 0.910 1.00 98.31 190 PHE A CA 1
ATOM 1525 C C . PHE A 1 190 ? -10.317 -9.878 1.268 1.00 98.31 190 PHE A C 1
ATOM 1527 O O . PHE A 1 190 ? -11.340 -9.196 1.350 1.00 98.31 190 PHE A O 1
ATOM 1534 N N . ASP A 1 191 ? -10.356 -11.201 1.439 1.00 97.06 191 ASP A N 1
ATOM 1535 C CA . ASP A 1 191 ? -11.556 -11.878 1.921 1.00 97.06 191 ASP A CA 1
ATOM 1536 C C . ASP A 1 191 ? -11.919 -11.386 3.327 1.00 97.06 191 ASP A C 1
ATOM 1538 O O . ASP A 1 191 ? -11.060 -11.226 4.188 1.00 97.06 191 ASP A O 1
ATOM 1542 N N . GLY A 1 192 ? -13.202 -11.087 3.538 1.00 94.88 192 GLY A N 1
ATOM 1543 C CA . GLY A 1 192 ? -13.688 -10.352 4.713 1.00 94.88 192 GLY A CA 1
ATOM 1544 C C . GLY A 1 192 ? -13.925 -8.858 4.462 1.00 94.88 192 GLY A C 1
ATOM 1545 O O . GLY A 1 192 ? -14.592 -8.216 5.270 1.00 94.88 192 GLY A O 1
ATOM 1546 N N . ILE A 1 193 ? -13.459 -8.316 3.331 1.00 98.38 193 ILE A N 1
ATOM 1547 C CA . ILE A 1 193 ? -13.843 -6.983 2.847 1.00 98.38 193 ILE A CA 1
ATOM 1548 C C . ILE A 1 193 ? -15.046 -7.096 1.909 1.00 98.38 193 ILE A C 1
ATOM 1550 O O . ILE A 1 193 ? -15.070 -7.937 1.000 1.00 98.38 193 ILE A O 1
ATOM 1554 N N . THR A 1 194 ? -16.035 -6.224 2.113 1.00 98.06 194 THR A N 1
ATOM 1555 C CA . THR A 1 194 ? -17.268 -6.184 1.322 1.00 98.06 194 THR A CA 1
ATOM 1556 C C . THR A 1 194 ? -16.957 -5.980 -0.159 1.00 98.06 194 THR A C 1
ATOM 1558 O O . THR A 1 194 ? -16.319 -4.999 -0.547 1.00 98.06 194 THR A O 1
ATOM 1561 N N . ALA A 1 195 ? -17.417 -6.912 -0.994 1.00 98.50 195 ALA A N 1
ATOM 1562 C CA . ALA A 1 195 ? -17.362 -6.775 -2.441 1.00 98.50 195 ALA A CA 1
ATOM 1563 C C . ALA A 1 195 ? -18.581 -5.986 -2.929 1.00 98.50 195 ALA A C 1
ATOM 1565 O O . ALA A 1 195 ? -19.715 -6.333 -2.600 1.00 98.50 195 ALA A O 1
ATOM 1566 N N . VAL A 1 196 ? -18.345 -4.939 -3.712 1.00 98.56 196 VAL A N 1
ATOM 1567 C CA . VAL A 1 196 ? -19.394 -4.112 -4.323 1.00 98.56 196 VAL A CA 1
ATOM 1568 C C . VAL A 1 196 ? -19.305 -4.202 -5.842 1.00 98.56 196 VAL A C 1
ATOM 1570 O O . VAL A 1 196 ? -18.252 -4.533 -6.384 1.00 98.56 196 VAL A O 1
ATOM 1573 N N . GLU A 1 197 ? -20.409 -3.919 -6.536 1.00 98.25 197 GLU A N 1
ATOM 1574 C CA . GLU A 1 197 ? -20.412 -3.946 -8.003 1.00 98.25 197 GLU A CA 1
ATOM 1575 C C . GLU A 1 197 ? -19.505 -2.857 -8.589 1.00 98.25 197 GLU A C 1
ATOM 1577 O O . GLU A 1 197 ? -18.784 -3.113 -9.549 1.00 98.25 197 GLU A O 1
ATOM 1582 N N . GLN A 1 198 ? -19.546 -1.653 -8.013 1.00 98.56 198 GLN A N 1
ATOM 1583 C CA . GLN A 1 198 ? -18.780 -0.488 -8.449 1.00 98.56 198 GLN A CA 1
ATOM 1584 C C . GLN A 1 198 ? -18.136 0.171 -7.235 1.00 98.56 198 GLN A C 1
ATOM 1586 O O . GLN A 1 198 ? -18.773 0.325 -6.190 1.00 98.56 198 GLN A O 1
ATOM 1591 N N . ALA A 1 199 ? -16.864 0.546 -7.363 1.00 97.75 199 ALA A N 1
ATOM 1592 C CA . ALA A 1 199 ? -16.178 1.279 -6.310 1.00 97.75 199 ALA A CA 1
ATOM 1593 C C . ALA A 1 199 ? -16.784 2.684 -6.133 1.00 97.75 199 ALA A C 1
ATOM 1595 O O . ALA A 1 199 ? -17.320 3.238 -7.094 1.00 97.75 199 ALA A O 1
ATOM 1596 N N . PRO A 1 200 ? -16.662 3.298 -4.945 1.00 97.75 200 PRO A N 1
ATOM 1597 C CA . PRO A 1 200 ? -17.002 4.704 -4.765 1.00 97.75 200 PRO A CA 1
ATOM 1598 C C . PRO A 1 200 ? -16.193 5.619 -5.696 1.00 97.75 200 PRO A C 1
ATOM 1600 O O . PRO A 1 200 ? -15.105 5.261 -6.159 1.00 97.75 200 PRO A O 1
ATOM 1603 N N . ALA A 1 201 ? -16.736 6.806 -5.980 1.00 97.56 201 ALA A N 1
ATOM 1604 C CA . ALA A 1 201 ? -16.085 7.792 -6.837 1.00 97.56 201 ALA A CA 1
ATOM 1605 C C . ALA A 1 201 ? -14.722 8.209 -6.264 1.00 97.56 201 ALA A C 1
ATOM 1607 O O . ALA A 1 201 ? -14.600 8.502 -5.075 1.00 97.56 201 ALA A O 1
ATOM 1608 N N . TRP A 1 202 ? -13.698 8.229 -7.117 1.00 95.75 202 TRP A N 1
ATOM 1609 C CA . TRP A 1 202 ? -12.359 8.666 -6.731 1.00 95.75 202 TRP A CA 1
ATOM 1610 C C . TRP A 1 202 ? -12.341 10.178 -6.489 1.00 95.75 202 TRP A C 1
ATOM 1612 O O . TRP A 1 202 ? -12.847 10.942 -7.311 1.00 95.75 202 TRP A O 1
ATOM 1622 N N . ASP A 1 203 ? -11.747 10.608 -5.376 1.00 93.69 203 ASP A N 1
ATOM 1623 C CA . ASP A 1 203 ? -11.726 12.018 -4.956 1.00 93.69 203 ASP A CA 1
ATOM 1624 C C . ASP A 1 203 ? -10.576 12.841 -5.571 1.00 93.69 203 ASP A C 1
ATOM 1626 O O . ASP A 1 203 ? -10.426 14.022 -5.260 1.00 93.69 203 ASP A O 1
ATOM 1630 N N . GLY A 1 204 ? -9.758 12.233 -6.436 1.00 91.69 204 GLY A N 1
ATOM 1631 C CA . GLY A 1 204 ? -8.627 12.895 -7.089 1.00 91.69 204 GLY A CA 1
ATOM 1632 C C . GLY A 1 204 ? -7.311 12.865 -6.302 1.00 91.69 204 GLY A C 1
ATOM 1633 O O . GLY A 1 204 ? -6.362 13.539 -6.703 1.00 91.69 204 GLY A O 1
ATOM 1634 N N . HIS A 1 205 ? -7.216 12.120 -5.193 1.00 91.56 205 HIS A N 1
ATOM 1635 C CA . HIS A 1 205 ? -5.993 12.070 -4.384 1.00 91.56 205 HIS A CA 1
ATOM 1636 C C . HIS A 1 205 ? -4.771 11.522 -5.133 1.00 91.56 205 HIS A C 1
ATOM 1638 O O . HIS A 1 205 ? -4.829 10.482 -5.788 1.00 91.56 205 HIS A O 1
ATOM 1644 N N . THR A 1 206 ? -3.620 12.168 -4.950 1.00 88.69 206 THR A N 1
ATOM 1645 C CA . THR A 1 206 ? -2.324 11.639 -5.393 1.00 88.69 206 THR A CA 1
ATOM 1646 C C . THR A 1 206 ? -1.780 10.603 -4.393 1.00 88.69 206 THR A C 1
ATOM 1648 O O . THR A 1 206 ? -2.279 10.514 -3.263 1.00 88.69 206 THR A O 1
ATOM 1651 N N . PRO A 1 207 ? -0.742 9.821 -4.753 1.00 85.69 207 PRO A N 1
ATOM 1652 C CA . PRO A 1 207 ? -0.064 8.932 -3.809 1.00 85.69 207 PRO A CA 1
ATOM 1653 C C . PRO A 1 207 ? 0.451 9.645 -2.550 1.00 85.69 207 PRO A C 1
ATOM 1655 O O . PRO A 1 207 ? 0.374 9.082 -1.460 1.00 85.69 207 PRO A O 1
ATOM 1658 N N . GLU A 1 208 ? 0.917 10.888 -2.673 1.00 83.69 208 GLU A N 1
ATOM 1659 C CA . GLU A 1 208 ? 1.403 11.704 -1.554 1.00 83.69 208 GLU A CA 1
ATOM 1660 C C . GLU A 1 208 ? 0.260 12.066 -0.599 1.00 83.69 208 GLU A C 1
ATOM 1662 O O . GLU A 1 208 ? 0.402 11.942 0.616 1.00 83.69 208 GLU A O 1
ATOM 1667 N N . ILE A 1 209 ? -0.908 12.439 -1.135 1.00 83.94 209 ILE A N 1
ATOM 1668 C CA . ILE A 1 209 ? -2.107 12.704 -0.324 1.00 83.94 209 ILE A CA 1
ATOM 1669 C C . ILE A 1 209 ? -2.559 11.426 0.390 1.00 83.94 209 ILE A C 1
ATOM 1671 O O . ILE A 1 209 ? -2.865 11.458 1.582 1.00 83.94 209 ILE A O 1
ATOM 1675 N N . ALA A 1 210 ? -2.568 10.285 -0.305 1.00 85.00 210 ALA A N 1
ATOM 1676 C CA . ALA A 1 210 ? -2.883 8.999 0.312 1.00 85.00 210 ALA A CA 1
ATOM 1677 C C . ALA A 1 210 ? -1.903 8.639 1.442 1.00 85.00 210 ALA A C 1
ATOM 1679 O O . ALA A 1 210 ? -2.335 8.161 2.491 1.00 85.00 210 ALA A O 1
ATOM 1680 N N . ALA A 1 211 ? -0.603 8.897 1.263 1.00 83.50 211 ALA A N 1
ATOM 1681 C CA . ALA A 1 211 ? 0.407 8.672 2.294 1.00 83.50 211 ALA A CA 1
ATOM 1682 C C . ALA A 1 211 ? 0.158 9.547 3.533 1.00 83.50 211 ALA A C 1
ATOM 1684 O O . ALA A 1 211 ? 0.089 9.014 4.639 1.00 83.50 211 ALA A O 1
ATOM 1685 N N . LEU A 1 212 ? -0.098 10.849 3.354 1.00 79.44 212 LEU A N 1
ATOM 1686 C CA . LEU A 1 212 ? -0.432 11.766 4.455 1.00 79.44 212 LEU A CA 1
ATOM 1687 C C . LEU A 1 212 ? -1.685 11.320 5.229 1.00 79.44 212 LEU A C 1
ATOM 1689 O O . LEU A 1 212 ? -1.730 11.394 6.457 1.00 79.44 212 LEU A O 1
ATOM 1693 N N . ARG A 1 213 ? -2.706 10.806 4.531 1.00 87.56 213 ARG A N 1
ATOM 1694 C CA . ARG A 1 213 ? -3.919 10.251 5.162 1.00 87.56 213 ARG A CA 1
ATOM 1695 C C . ARG A 1 213 ? -3.611 9.013 6.004 1.00 87.56 213 ARG A C 1
ATOM 1697 O O . ARG A 1 213 ? -4.143 8.865 7.107 1.00 87.56 213 ARG A O 1
ATOM 1704 N N . LEU A 1 214 ? -2.731 8.139 5.516 1.00 84.19 214 LEU A N 1
ATOM 1705 C CA . LEU A 1 214 ? -2.270 6.970 6.266 1.00 84.19 214 LEU A CA 1
ATOM 1706 C C . LEU A 1 214 ? -1.434 7.369 7.490 1.00 84.19 214 LEU A C 1
ATOM 1708 O O . LEU A 1 214 ? -1.636 6.797 8.559 1.00 84.19 214 LEU A O 1
ATOM 1712 N N . GLU A 1 215 ? -0.560 8.371 7.377 1.00 80.75 215 GLU A N 1
ATOM 1713 C CA . GLU A 1 215 ? 0.195 8.919 8.513 1.00 80.75 215 GLU A CA 1
ATOM 1714 C C . GLU A 1 215 ? -0.737 9.482 9.593 1.00 80.75 215 GLU A C 1
ATOM 1716 O O . GLU A 1 215 ? -0.605 9.130 10.768 1.00 80.75 215 GLU A O 1
ATOM 1721 N N . ALA A 1 216 ? -1.745 10.269 9.203 1.00 78.00 216 ALA A N 1
ATOM 1722 C CA . ALA A 1 216 ? -2.759 10.782 10.125 1.00 78.00 216 ALA A CA 1
ATOM 1723 C C . ALA A 1 216 ? -3.550 9.649 10.811 1.00 78.00 216 ALA A C 1
ATOM 1725 O O . ALA A 1 216 ? -3.819 9.702 12.014 1.00 78.00 216 ALA A O 1
ATOM 1726 N N . SER A 1 217 ? -3.886 8.591 10.066 1.00 79.62 217 SER A N 1
ATOM 1727 C CA . SER A 1 217 ? -4.517 7.382 10.608 1.00 79.62 217 SER A CA 1
ATOM 1728 C C . SER A 1 217 ? -3.627 6.678 11.643 1.00 79.62 217 SER A C 1
ATOM 1730 O O . SER A 1 217 ? -4.108 6.291 12.711 1.00 79.62 217 SER A O 1
ATOM 1732 N N . ILE A 1 218 ? -2.327 6.533 11.361 1.00 80.88 218 ILE A N 1
ATOM 1733 C CA . ILE A 1 218 ? -1.353 5.928 12.282 1.00 80.88 218 ILE A CA 1
ATOM 1734 C C . ILE A 1 218 ? -1.242 6.752 13.565 1.00 80.88 218 ILE A C 1
ATOM 1736 O O . ILE A 1 218 ? -1.263 6.183 14.657 1.00 80.88 218 ILE A O 1
ATOM 1740 N N . GLU A 1 219 ? -1.165 8.076 13.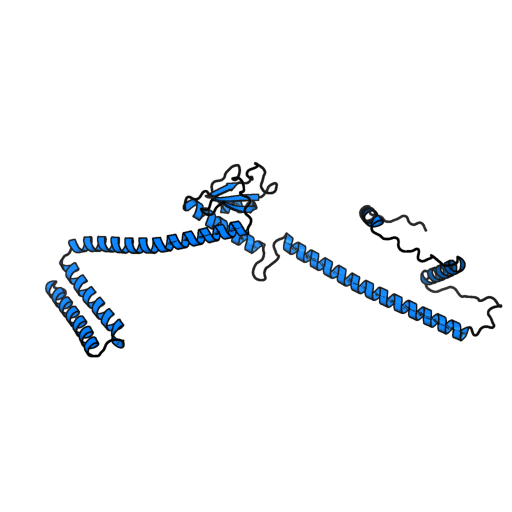456 1.00 75.44 219 GLU A N 1
ATOM 1741 C CA . GLU A 1 219 ? -1.088 8.956 14.621 1.00 75.44 219 GLU A CA 1
ATOM 1742 C C . GLU A 1 219 ? -2.359 8.871 15.478 1.00 75.44 219 GLU A C 1
ATOM 1744 O O . GLU A 1 219 ? -2.288 8.683 16.693 1.00 75.44 219 GLU A O 1
ATOM 1749 N N . SER A 1 220 ? -3.537 8.868 14.847 1.00 72.75 220 SER A N 1
ATOM 1750 C CA . SER A 1 220 ? -4.809 8.642 15.546 1.00 72.75 220 SER A CA 1
ATOM 1751 C C . SER A 1 220 ? -4.849 7.290 16.275 1.00 72.75 220 SER A C 1
ATOM 1753 O O . SER A 1 220 ? -5.347 7.199 17.401 1.00 72.75 220 SER A O 1
ATOM 1755 N N . LEU A 1 221 ? -4.326 6.224 15.660 1.00 73.50 221 LEU A N 1
ATOM 1756 C CA . LEU A 1 221 ? -4.227 4.905 16.292 1.00 73.50 221 LEU A CA 1
ATOM 1757 C C . LEU A 1 221 ? -3.272 4.919 17.490 1.00 73.50 221 LEU A C 1
ATOM 1759 O O . LEU A 1 221 ? -3.629 4.405 18.548 1.00 73.50 221 LEU A O 1
ATOM 1763 N N . ARG A 1 222 ? -2.097 5.548 17.365 1.00 72.81 222 ARG A N 1
ATOM 1764 C CA . ARG A 1 222 ? -1.135 5.699 18.472 1.00 72.81 222 ARG A CA 1
ATOM 1765 C C . ARG A 1 222 ? -1.756 6.411 19.667 1.00 72.81 222 ARG A C 1
ATOM 1767 O O . ARG A 1 222 ? -1.634 5.926 20.789 1.00 72.81 222 ARG A O 1
ATOM 1774 N N . GLN A 1 223 ? -2.465 7.511 19.428 1.00 72.62 223 GLN A N 1
ATOM 1775 C CA . GLN A 1 223 ? -3.142 8.266 20.484 1.00 72.62 223 GLN A CA 1
ATOM 1776 C C . GLN A 1 223 ? -4.229 7.434 21.170 1.00 72.62 223 GLN A C 1
ATOM 1778 O O . GLN A 1 223 ? -4.300 7.413 22.400 1.00 72.62 223 GLN A O 1
ATOM 1783 N N . ARG A 1 224 ? -5.032 6.686 20.400 1.00 71.12 224 ARG A N 1
ATOM 1784 C CA . ARG A 1 224 ? -6.033 5.764 20.958 1.00 71.12 224 ARG A CA 1
ATOM 1785 C C . ARG A 1 224 ? -5.399 4.661 21.795 1.00 71.12 224 ARG A C 1
ATOM 1787 O O . ARG A 1 224 ? -5.875 4.414 22.896 1.00 71.12 224 ARG A O 1
ATOM 1794 N N . PHE A 1 225 ? -4.315 4.044 21.331 1.00 68.50 225 PHE A N 1
ATOM 1795 C CA . PHE A 1 225 ? -3.619 3.015 22.107 1.00 68.50 225 PHE A CA 1
ATOM 1796 C C . PHE A 1 225 ? -2.962 3.574 23.368 1.00 68.50 225 PHE A C 1
ATOM 1798 O O . PHE A 1 225 ? -3.008 2.918 24.402 1.00 68.50 225 PHE A O 1
ATOM 1805 N N . ALA A 1 226 ? -2.419 4.792 23.335 1.00 68.44 226 ALA A N 1
ATOM 1806 C CA . ALA A 1 226 ? -1.910 5.452 24.536 1.00 68.44 226 ALA A CA 1
ATOM 1807 C C . ALA A 1 226 ? -3.033 5.721 25.559 1.00 68.44 226 ALA A C 1
ATOM 1809 O O . ALA A 1 226 ? -2.860 5.496 26.756 1.00 68.44 226 ALA A O 1
ATOM 1810 N N . GLN A 1 227 ? -4.212 6.144 25.094 1.00 66.62 227 GLN A N 1
ATOM 1811 C CA . GLN A 1 227 ? -5.391 6.335 25.945 1.00 66.62 227 GLN A CA 1
ATOM 1812 C C . GLN A 1 227 ? -5.956 5.007 26.473 1.00 66.62 227 GLN A C 1
ATOM 1814 O O . GLN A 1 227 ? -6.317 4.922 27.646 1.00 66.62 227 GLN A O 1
ATOM 1819 N N . GLN A 1 228 ? -6.003 3.959 25.646 1.00 62.50 228 GLN A N 1
ATOM 1820 C CA . GLN A 1 228 ? -6.449 2.623 26.047 1.00 62.50 228 GLN A CA 1
ATOM 1821 C C . GLN A 1 228 ? -5.463 1.939 26.990 1.00 62.50 228 GLN A C 1
ATOM 1823 O O . GLN A 1 228 ? -5.911 1.308 27.932 1.00 62.50 228 GLN A O 1
ATOM 1828 N N . ALA A 1 229 ? -4.151 2.109 26.828 1.00 59.56 229 ALA A N 1
ATOM 1829 C CA . ALA A 1 229 ? -3.170 1.619 27.796 1.00 59.56 229 ALA A CA 1
ATOM 1830 C C . ALA A 1 229 ? -3.400 2.240 29.184 1.00 59.56 229 ALA A C 1
ATOM 1832 O O . ALA A 1 229 ? -3.340 1.537 30.192 1.00 59.56 229 ALA A O 1
ATOM 1833 N N . ASN A 1 230 ? -3.767 3.526 29.235 1.00 55.47 230 ASN A N 1
ATOM 1834 C CA . ASN A 1 230 ? -4.195 4.173 30.475 1.00 55.47 230 ASN A CA 1
ATOM 1835 C C . ASN A 1 230 ? -5.539 3.618 30.986 1.00 55.47 230 ASN A C 1
ATOM 1837 O O . ASN A 1 230 ? -5.711 3.458 32.191 1.00 55.47 230 ASN A O 1
ATOM 1841 N N . HIS A 1 231 ? -6.487 3.294 30.102 1.00 51.97 231 HIS A N 1
ATOM 1842 C CA . HIS A 1 231 ? -7.794 2.747 30.479 1.00 51.97 231 HIS A CA 1
ATOM 1843 C C . HIS A 1 231 ? -7.732 1.287 30.956 1.00 51.97 231 HIS A C 1
ATOM 1845 O O . HIS A 1 231 ? -8.330 0.963 31.975 1.00 51.97 231 HIS A O 1
ATOM 1851 N N . ASP A 1 232 ? -6.979 0.422 30.281 1.00 53.34 232 ASP A N 1
ATOM 1852 C CA . ASP A 1 232 ? -6.802 -0.991 30.621 1.00 53.34 232 ASP A CA 1
ATOM 1853 C C . ASP A 1 232 ? -5.963 -1.163 31.890 1.00 53.34 232 ASP A C 1
ATOM 1855 O O . ASP A 1 232 ? -6.253 -2.052 32.689 1.00 53.34 232 ASP A O 1
ATOM 1859 N N . ASP A 1 233 ? -4.968 -0.300 32.133 1.00 56.94 233 ASP A N 1
ATOM 1860 C CA . ASP A 1 233 ? -4.260 -0.252 33.419 1.00 56.94 233 ASP A CA 1
ATOM 1861 C C . ASP A 1 233 ? -5.202 0.206 34.548 1.00 56.94 233 ASP A C 1
ATOM 1863 O O . ASP A 1 233 ? -5.256 -0.422 35.606 1.00 56.94 233 ASP A O 1
ATOM 1867 N N . LEU A 1 234 ? -6.039 1.225 34.316 1.00 53.25 234 LEU A N 1
ATOM 1868 C CA . LEU A 1 234 ? -7.061 1.654 35.279 1.00 53.25 234 LEU A CA 1
ATOM 1869 C C . LEU A 1 234 ? -8.120 0.570 35.534 1.00 53.25 234 LEU A C 1
ATOM 1871 O O . LEU A 1 234 ? -8.463 0.314 36.691 1.00 53.25 234 LEU A O 1
ATOM 1875 N N . LEU A 1 235 ? -8.596 -0.115 34.493 1.00 51.12 235 LEU A N 1
ATOM 1876 C CA . LEU A 1 235 ? -9.553 -1.210 34.610 1.00 51.12 235 LEU A CA 1
ATOM 1877 C C . LEU A 1 235 ? -8.927 -2.411 35.315 1.00 51.12 235 LEU A C 1
ATOM 1879 O O . LEU A 1 235 ? -9.534 -2.915 36.254 1.00 51.12 235 LEU A O 1
ATOM 1883 N N . ARG A 1 236 ? -7.699 -2.821 34.976 1.00 53.81 236 ARG A N 1
ATOM 1884 C CA . ARG A 1 236 ? -6.976 -3.889 35.691 1.00 53.81 236 ARG A CA 1
ATOM 1885 C C . ARG A 1 236 ? -6.738 -3.533 37.150 1.00 53.81 236 ARG A C 1
ATOM 1887 O O . ARG A 1 236 ? -6.958 -4.379 38.010 1.00 53.81 236 ARG A O 1
ATOM 1894 N N . ARG A 1 237 ? -6.356 -2.291 37.463 1.00 54.12 237 ARG A N 1
ATOM 1895 C CA . ARG A 1 237 ? -6.218 -1.820 38.851 1.00 54.12 237 ARG A CA 1
ATOM 1896 C C . ARG A 1 237 ? -7.558 -1.828 39.584 1.00 54.12 237 ARG A C 1
ATOM 1898 O O . ARG A 1 237 ? -7.589 -2.239 40.742 1.00 54.12 237 ARG A O 1
ATOM 1905 N N . SER A 1 238 ? -8.648 -1.438 38.921 1.00 42.34 238 SER A N 1
ATOM 1906 C CA . SER A 1 238 ? -10.002 -1.425 39.493 1.00 42.34 238 SER A CA 1
ATOM 1907 C C . SER A 1 238 ? -10.583 -2.831 39.697 1.00 42.34 238 SER A C 1
ATOM 1909 O O . SER A 1 238 ? -11.114 -3.111 40.766 1.00 42.34 238 SER A O 1
ATOM 1911 N N . TYR A 1 239 ? -10.385 -3.755 38.753 1.00 39.34 239 TYR A N 1
ATOM 1912 C CA . TYR A 1 239 ? -10.797 -5.155 38.858 1.00 39.34 239 TYR A CA 1
ATOM 1913 C C . TYR A 1 239 ? -9.939 -5.916 39.866 1.00 39.34 239 TYR A C 1
ATOM 1915 O O . TYR A 1 239 ? -10.476 -6.633 40.703 1.00 39.34 239 TYR A O 1
ATOM 1923 N N . ALA A 1 240 ? -8.618 -5.711 39.865 1.00 48.91 240 ALA A N 1
ATOM 1924 C CA . ALA A 1 240 ? -7.745 -6.268 40.893 1.00 48.91 240 ALA A CA 1
ATOM 1925 C C . ALA A 1 240 ? -8.101 -5.707 42.276 1.00 48.91 240 ALA A C 1
ATOM 1927 O O . ALA A 1 240 ? -8.032 -6.430 43.261 1.00 48.91 240 ALA A O 1
ATOM 1928 N N . ARG A 1 241 ? -8.515 -4.436 42.376 1.00 49.09 241 ARG A N 1
ATOM 1929 C CA . ARG A 1 241 ? -9.049 -3.855 43.614 1.00 49.09 241 ARG A CA 1
ATOM 1930 C C . ARG A 1 241 ? -10.374 -4.504 44.024 1.00 49.09 241 ARG A C 1
ATOM 1932 O O . ARG A 1 241 ? -10.472 -4.903 45.173 1.00 49.09 241 ARG A O 1
ATOM 1939 N N . ALA A 1 242 ? -11.326 -4.685 43.114 1.00 40.81 242 ALA A N 1
ATOM 1940 C CA . ALA A 1 242 ? -12.623 -5.296 43.410 1.00 40.81 242 ALA A CA 1
ATOM 1941 C C . ALA A 1 242 ? -12.514 -6.784 43.800 1.00 40.81 242 ALA A C 1
ATOM 1943 O O . ALA A 1 242 ? -13.178 -7.229 44.733 1.00 40.81 242 ALA A O 1
ATOM 1944 N N . ILE A 1 243 ? -11.637 -7.551 43.141 1.00 46.47 243 ILE A N 1
ATOM 1945 C CA . ILE A 1 243 ? -11.343 -8.951 43.496 1.00 46.47 243 ILE A CA 1
ATOM 1946 C C . ILE A 1 243 ? -10.645 -9.013 44.859 1.00 46.47 243 ILE A C 1
ATOM 1948 O O . ILE A 1 243 ? -11.041 -9.802 45.713 1.00 46.47 243 ILE A O 1
ATOM 1952 N N . ARG A 1 244 ? -9.680 -8.115 45.111 1.00 51.75 244 ARG A N 1
ATOM 1953 C CA . ARG A 1 244 ? -9.061 -7.962 46.435 1.00 51.75 244 ARG A CA 1
ATOM 1954 C C . ARG A 1 244 ? -10.094 -7.616 47.510 1.00 51.75 244 ARG A C 1
ATOM 1956 O O . ARG A 1 244 ? -10.063 -8.219 48.570 1.00 51.75 244 ARG A O 1
ATOM 1963 N N . GLU A 1 245 ? -11.007 -6.681 47.263 1.00 50.41 245 GLU A N 1
ATOM 1964 C CA . GLU A 1 245 ? -12.045 -6.271 48.222 1.00 50.41 245 GLU A CA 1
ATOM 1965 C C . GLU A 1 245 ? -13.053 -7.401 48.503 1.00 50.41 245 GLU A C 1
ATOM 1967 O O . GLU A 1 245 ? -13.457 -7.581 49.652 1.00 50.41 245 GLU A O 1
ATOM 1972 N N . ARG A 1 246 ? -13.384 -8.220 47.495 1.00 46.78 246 ARG A N 1
ATOM 1973 C CA . ARG A 1 246 ? -14.204 -9.434 47.651 1.00 46.78 246 ARG A CA 1
ATOM 1974 C C . ARG A 1 246 ? -13.504 -10.495 48.506 1.00 46.78 246 ARG A C 1
ATOM 1976 O O . ARG A 1 246 ? -14.103 -11.023 49.439 1.00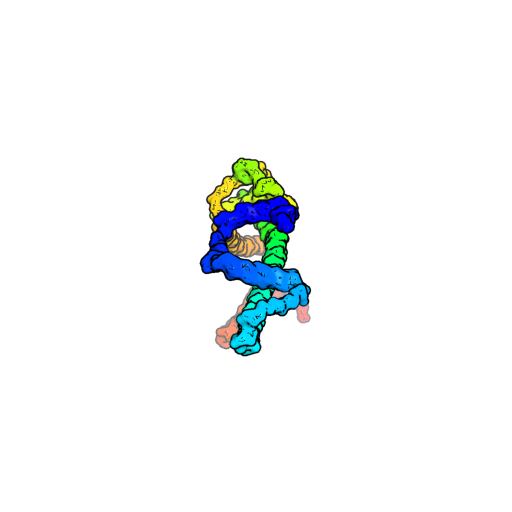 46.78 246 ARG A O 1
ATOM 1983 N N . ASP A 1 247 ? -12.238 -10.789 48.218 1.00 47.03 247 ASP A N 1
ATOM 1984 C CA . ASP A 1 247 ? -11.482 -11.830 48.925 1.00 47.03 247 ASP A CA 1
ATOM 1985 C C . ASP A 1 247 ? -11.062 -11.371 50.345 1.00 47.03 247 ASP A C 1
ATOM 1987 O O . ASP A 1 247 ? -10.933 -12.187 51.260 1.00 47.03 247 ASP A O 1
ATOM 1991 N N . MET A 1 248 ? -10.958 -10.054 50.580 1.00 48.38 248 MET A N 1
ATOM 1992 C CA . MET A 1 248 ? -10.754 -9.449 51.906 1.00 48.38 248 MET A CA 1
ATOM 1993 C C . MET A 1 248 ? -11.945 -9.625 52.864 1.00 48.38 248 MET A C 1
ATOM 1995 O O . MET A 1 248 ? -11.746 -9.631 54.078 1.00 48.38 248 MET A O 1
ATOM 1999 N N . GLN A 1 249 ? -13.175 -9.780 52.363 1.00 47.88 249 GLN A N 1
ATOM 2000 C CA . GLN A 1 249 ? -14.361 -9.973 53.213 1.00 47.88 249 GLN A CA 1
ATOM 2001 C C . GLN A 1 249 ? -14.558 -11.432 53.657 1.00 47.88 249 GLN A C 1
ATOM 2003 O O . GLN A 1 249 ? -15.203 -11.674 54.676 1.00 47.88 249 GLN A O 1
ATOM 2008 N N . ALA A 1 250 ? -13.984 -12.402 52.938 1.00 47.38 250 ALA A N 1
ATOM 2009 C CA . ALA A 1 250 ? -14.209 -13.829 53.181 1.00 47.38 250 ALA A CA 1
ATOM 2010 C C . ALA A 1 250 ? -13.305 -14.437 54.276 1.00 47.38 250 ALA A C 1
ATOM 2012 O O . ALA A 1 250 ? -13.662 -15.452 54.869 1.00 47.38 250 ALA A O 1
ATOM 2013 N N . THR A 1 251 ? -12.159 -13.818 54.586 1.00 57.41 251 THR A N 1
ATOM 2014 C CA . THR A 1 251 ? -11.177 -14.365 55.546 1.00 57.41 251 THR A CA 1
ATOM 2015 C C . THR A 1 251 ? -10.415 -13.254 56.287 1.00 57.41 251 THR A C 1
ATOM 2017 O O . THR A 1 251 ? -9.292 -12.911 55.912 1.00 57.41 251 THR A O 1
ATOM 2020 N N . PRO A 1 252 ? -10.963 -12.711 57.394 1.00 58.38 252 PRO A N 1
ATOM 2021 C CA . PRO A 1 252 ? -10.355 -11.592 58.129 1.00 58.38 252 PRO A CA 1
ATOM 2022 C C . PRO A 1 252 ? -8.930 -11.857 58.647 1.00 58.38 252 PRO A C 1
ATOM 2024 O O . PRO A 1 252 ? -8.166 -10.920 58.879 1.00 58.38 252 PRO A O 1
ATOM 2027 N N . GLY A 1 253 ? -8.568 -13.129 58.856 1.00 61.31 253 GLY A N 1
ATOM 2028 C CA . GLY A 1 253 ? -7.217 -13.535 59.247 1.00 61.31 253 GLY A CA 1
ATOM 2029 C C . GLY A 1 253 ? -6.198 -13.404 58.113 1.00 61.31 253 GLY A C 1
ATOM 2030 O O . GLY A 1 253 ? -5.163 -12.770 58.301 1.00 61.31 253 GLY A O 1
ATOM 2031 N N . ALA A 1 254 ? -6.534 -13.897 56.917 1.00 58.91 254 ALA A N 1
ATOM 2032 C CA . ALA A 1 254 ? -5.679 -13.803 55.732 1.00 58.91 254 ALA A CA 1
ATOM 2033 C C . ALA A 1 254 ? -5.426 -12.341 55.319 1.00 58.91 254 ALA A C 1
ATOM 2035 O O . ALA A 1 254 ? -4.319 -11.986 54.924 1.00 58.91 254 ALA A O 1
ATOM 2036 N N . THR A 1 255 ? -6.419 -11.462 55.498 1.00 62.00 255 THR A N 1
ATOM 2037 C CA . THR A 1 255 ? -6.283 -10.020 55.234 1.00 62.00 255 THR A CA 1
ATOM 2038 C C . THR A 1 255 ? -5.266 -9.345 56.147 1.00 62.00 255 THR A C 1
ATOM 2040 O O . THR A 1 255 ? -4.451 -8.550 55.683 1.00 62.00 255 THR A O 1
ATOM 2043 N N . ARG A 1 256 ? -5.290 -9.650 57.451 1.00 72.25 256 ARG A N 1
ATOM 2044 C CA . ARG A 1 256 ? -4.318 -9.079 58.395 1.00 72.25 256 ARG A CA 1
ATOM 2045 C C . ARG A 1 256 ? -2.905 -9.549 58.075 1.00 72.25 256 ARG A C 1
ATOM 2047 O O . ARG A 1 256 ? -1.987 -8.735 58.120 1.00 72.25 256 ARG A O 1
ATOM 2054 N N . HIS A 1 257 ? -2.755 -10.828 57.728 1.00 75.94 257 HIS A N 1
ATOM 2055 C CA . HIS A 1 257 ? -1.467 -11.424 57.377 1.00 75.94 257 HIS A CA 1
ATOM 2056 C C . HIS A 1 257 ? -0.886 -10.806 56.104 1.00 75.94 257 HIS A C 1
ATOM 2058 O O . HIS A 1 257 ? 0.199 -10.235 56.147 1.00 75.94 257 HIS A O 1
ATOM 2064 N N . TYR A 1 258 ? -1.661 -10.770 55.017 1.00 69.94 258 TYR A N 1
ATOM 2065 C CA . TYR A 1 258 ? -1.257 -10.152 53.751 1.00 69.94 258 TYR A CA 1
ATOM 2066 C C . TYR A 1 258 ? -0.892 -8.664 53.897 1.00 69.94 258 TYR A C 1
ATOM 2068 O O . TYR A 1 258 ? 0.124 -8.212 53.367 1.00 69.94 258 TYR A O 1
ATOM 2076 N N . ASN A 1 259 ? -1.679 -7.883 54.646 1.00 76.50 259 ASN A N 1
ATOM 2077 C CA . ASN A 1 259 ? -1.381 -6.464 54.873 1.00 76.50 259 ASN A CA 1
ATOM 2078 C C . ASN A 1 259 ? -0.080 -6.262 55.664 1.00 76.50 259 ASN A C 1
ATOM 2080 O O . ASN A 1 259 ? 0.677 -5.336 55.378 1.00 76.50 259 ASN A O 1
ATOM 2084 N N . ALA A 1 260 ? 0.208 -7.129 56.636 1.00 79.94 260 ALA A N 1
ATOM 2085 C CA . ALA A 1 260 ? 1.473 -7.070 57.355 1.00 79.94 260 ALA A CA 1
ATOM 2086 C C . ALA A 1 260 ? 2.661 -7.459 56.451 1.00 79.94 260 ALA A C 1
ATOM 2088 O O . ALA A 1 260 ? 3.686 -6.781 56.468 1.00 79.94 260 ALA A O 1
ATOM 2089 N N . LEU A 1 261 ? 2.485 -8.468 55.591 1.00 75.06 261 LEU A N 1
ATOM 2090 C CA . LEU A 1 261 ? 3.500 -8.953 54.649 1.00 75.06 261 LEU A CA 1
ATOM 2091 C C . LEU A 1 261 ? 3.832 -7.911 53.570 1.00 75.06 261 LEU A C 1
ATOM 2093 O O . LEU A 1 261 ? 4.995 -7.610 53.314 1.00 75.06 261 LEU A O 1
ATOM 2097 N N . THR A 1 262 ? 2.811 -7.283 52.985 1.00 74.31 262 THR A N 1
ATOM 2098 C CA . THR A 1 262 ? 2.995 -6.178 52.028 1.00 74.31 262 THR A CA 1
ATOM 2099 C C . THR A 1 262 ? 3.630 -4.944 52.668 1.00 74.31 262 THR A C 1
ATOM 2101 O O . THR A 1 262 ? 4.433 -4.277 52.017 1.00 74.31 262 THR A O 1
ATOM 2104 N N . GLY A 1 263 ? 3.345 -4.667 53.945 1.00 80.12 263 GLY A N 1
ATOM 2105 C CA . GLY A 1 263 ? 4.037 -3.631 54.717 1.00 80.12 263 GLY A CA 1
ATOM 2106 C C . GLY A 1 263 ? 5.539 -3.899 54.850 1.00 80.12 263 GLY A C 1
ATOM 2107 O O . GLY A 1 263 ? 6.339 -2.988 54.640 1.00 80.12 263 GLY A O 1
ATOM 2108 N N . VAL A 1 264 ? 5.932 -5.152 55.113 1.00 83.31 264 VAL A N 1
ATOM 2109 C CA . VAL A 1 264 ? 7.347 -5.573 55.144 1.00 83.31 264 VAL A CA 1
ATOM 2110 C C . VAL A 1 264 ? 8.004 -5.396 53.777 1.00 83.31 264 VAL A C 1
ATOM 2112 O O . VAL A 1 264 ? 9.059 -4.771 53.688 1.00 83.31 264 VAL A O 1
ATOM 2115 N N . VAL A 1 265 ? 7.369 -5.880 52.704 1.00 77.69 265 VAL A N 1
ATOM 2116 C CA . VAL A 1 265 ? 7.897 -5.751 51.332 1.00 77.69 265 VAL A CA 1
ATOM 2117 C C . VAL A 1 265 ? 8.054 -4.281 50.933 1.00 77.69 265 VAL A C 1
ATOM 2119 O O . VAL A 1 265 ? 9.080 -3.900 50.373 1.00 77.69 265 VAL A O 1
ATOM 2122 N N . GLY A 1 266 ? 7.071 -3.437 51.257 1.00 78.06 266 GLY A N 1
ATOM 2123 C CA . GLY A 1 266 ? 7.127 -2.000 50.995 1.00 78.06 266 GLY A CA 1
ATOM 2124 C C . GLY A 1 266 ? 8.272 -1.311 51.740 1.00 78.06 266 GLY A C 1
ATOM 2125 O O . GLY A 1 266 ? 9.044 -0.577 51.124 1.00 78.06 266 GLY A O 1
ATOM 2126 N N . ALA A 1 267 ? 8.428 -1.589 53.038 1.00 83.81 267 ALA A N 1
ATOM 2127 C CA . ALA A 1 267 ? 9.516 -1.034 53.843 1.00 83.81 267 ALA A CA 1
ATOM 2128 C C . ALA A 1 267 ? 10.899 -1.509 53.360 1.00 83.81 267 ALA A C 1
ATOM 2130 O O . ALA A 1 267 ? 11.830 -0.709 53.286 1.00 83.81 267 ALA A O 1
ATOM 2131 N N . ALA A 1 268 ? 11.031 -2.780 52.965 1.00 75.75 268 ALA A N 1
ATOM 2132 C CA . ALA A 1 268 ? 12.271 -3.325 52.410 1.00 75.75 268 ALA A CA 1
ATOM 2133 C C . ALA A 1 268 ? 12.617 -2.691 51.054 1.00 75.75 268 ALA A C 1
ATOM 2135 O O . ALA A 1 268 ? 13.767 -2.324 50.816 1.00 75.75 268 ALA A O 1
ATOM 2136 N N . SER A 1 269 ? 11.620 -2.499 50.185 1.00 75.88 269 SER A N 1
ATOM 2137 C CA . SER A 1 269 ? 11.804 -1.824 48.898 1.00 75.88 269 SER A CA 1
ATOM 2138 C C . SER A 1 269 ? 12.258 -0.376 49.078 1.00 75.88 269 SER A C 1
ATOM 2140 O O . SER A 1 269 ? 13.173 0.057 48.383 1.00 75.88 269 SER A O 1
ATOM 2142 N N . GLN A 1 270 ? 11.653 0.368 50.011 1.00 83.94 270 GLN A N 1
ATOM 2143 C CA . GLN A 1 270 ? 12.073 1.739 50.329 1.00 83.94 270 GLN A CA 1
ATOM 2144 C C . GLN A 1 270 ? 13.502 1.777 50.866 1.00 83.94 270 GLN A C 1
ATOM 2146 O O . GLN A 1 270 ? 14.288 2.609 50.422 1.00 83.94 270 GLN A O 1
ATOM 2151 N N . LEU A 1 271 ? 13.850 0.849 51.765 1.00 87.38 271 LEU A N 1
ATOM 2152 C CA . LEU A 1 271 ? 15.202 0.733 52.298 1.00 87.38 271 LEU A CA 1
ATOM 2153 C C . LEU A 1 271 ? 16.217 0.533 51.171 1.00 87.38 271 LEU A C 1
ATOM 2155 O O . LEU A 1 271 ? 17.152 1.314 51.074 1.00 87.38 271 LEU A O 1
ATOM 2159 N N . VAL A 1 272 ? 16.005 -0.443 50.282 1.00 84.19 272 VAL A N 1
ATOM 2160 C CA . VAL A 1 272 ? 16.923 -0.731 49.163 1.00 84.19 272 VAL A CA 1
ATOM 2161 C C . VAL A 1 272 ? 17.030 0.443 48.190 1.00 84.19 272 VAL A C 1
ATOM 2163 O O . VAL A 1 272 ? 18.131 0.785 47.767 1.00 84.19 272 VAL A O 1
ATOM 2166 N N . GLN A 1 273 ? 15.904 1.062 47.831 1.00 84.94 273 GLN A N 1
ATOM 2167 C CA . GLN A 1 273 ? 15.880 2.131 46.830 1.00 84.94 273 GLN A CA 1
ATOM 2168 C C . GLN A 1 273 ? 16.511 3.428 47.335 1.00 84.94 273 GLN A C 1
ATOM 2170 O O . GLN A 1 273 ? 17.145 4.128 46.556 1.00 84.94 273 GLN A O 1
ATOM 2175 N N . GLN A 1 274 ? 16.340 3.752 48.617 1.00 90.56 274 GLN A N 1
ATOM 2176 C CA . GLN A 1 274 ? 16.725 5.058 49.159 1.00 90.56 274 GLN A CA 1
ATOM 2177 C C . GLN A 1 274 ? 18.049 5.024 49.937 1.00 90.56 274 GLN A C 1
ATOM 2179 O O . GLN A 1 274 ? 18.593 6.080 50.246 1.00 90.56 274 GLN A O 1
ATOM 2184 N N . TRP A 1 275 ? 18.607 3.839 50.231 1.00 90.06 275 TRP A N 1
ATOM 2185 C CA . TRP A 1 275 ? 19.786 3.662 51.097 1.00 90.06 275 TRP A CA 1
ATOM 2186 C C . TRP A 1 275 ? 20.982 4.558 50.750 1.00 90.06 275 TRP A C 1
ATOM 2188 O O . TRP A 1 275 ? 21.649 5.106 51.634 1.00 90.06 275 TRP A O 1
ATOM 2198 N N . ALA A 1 276 ? 21.282 4.675 49.457 1.00 86.88 276 ALA A N 1
ATOM 2199 C CA . ALA A 1 276 ? 22.439 5.415 48.968 1.00 86.88 276 ALA A CA 1
ATOM 2200 C C . ALA A 1 276 ? 22.238 6.939 49.013 1.00 86.88 276 ALA A C 1
ATOM 2202 O O . ALA A 1 276 ? 23.222 7.673 49.022 1.00 86.88 276 ALA A O 1
ATOM 2203 N N . GLU A 1 277 ? 20.987 7.403 49.056 1.00 89.94 277 GLU A N 1
ATOM 2204 C CA . GLU A 1 277 ? 20.614 8.809 48.862 1.00 89.94 277 GLU A CA 1
ATOM 2205 C C . GLU A 1 277 ? 20.289 9.540 50.173 1.00 89.94 277 GLU A C 1
ATOM 2207 O O . GLU A 1 277 ? 20.301 10.770 50.213 1.00 89.94 277 GLU A O 1
ATOM 2212 N N . VAL A 1 278 ? 20.013 8.807 51.255 1.00 91.50 278 VAL A N 1
ATOM 2213 C CA . VAL A 1 278 ? 19.642 9.387 52.554 1.00 91.50 278 VAL A CA 1
ATOM 2214 C C . VAL A 1 278 ? 20.838 9.513 53.507 1.00 91.50 278 VAL A C 1
ATOM 2216 O O . VAL A 1 278 ? 21.807 8.755 53.425 1.00 91.50 278 VAL A O 1
ATOM 2219 N N . SER A 1 279 ? 20.760 10.479 54.430 1.00 94.88 279 SER A N 1
ATOM 2220 C CA . SER A 1 279 ? 21.723 10.653 55.529 1.00 94.88 279 SER A CA 1
ATOM 2221 C C . SER A 1 279 ? 21.699 9.469 56.501 1.00 94.88 279 SER A C 1
ATOM 2223 O O . SER A 1 279 ? 20.769 8.665 56.472 1.00 94.88 279 SER A O 1
ATOM 2225 N N . ASP A 1 280 ? 22.678 9.381 57.404 1.00 92.38 280 ASP A N 1
ATOM 2226 C CA . ASP A 1 280 ? 22.734 8.297 58.395 1.00 92.38 280 ASP A CA 1
ATOM 2227 C C . ASP A 1 280 ? 21.479 8.253 59.291 1.00 92.38 280 ASP A C 1
ATOM 2229 O O . ASP A 1 280 ? 20.876 7.191 59.423 1.00 92.38 280 ASP A O 1
ATOM 2233 N N . ASP A 1 281 ? 20.970 9.403 59.751 1.00 93.12 281 ASP A N 1
ATOM 2234 C CA . ASP A 1 281 ? 19.675 9.484 60.458 1.00 93.12 281 ASP A CA 1
ATOM 2235 C C . ASP A 1 281 ? 18.496 8.974 59.598 1.00 93.12 281 ASP A C 1
ATOM 2237 O O . ASP A 1 281 ? 17.535 8.377 60.093 1.00 93.12 281 ASP A O 1
ATOM 2241 N N . GLY A 1 282 ? 18.555 9.204 58.282 1.00 89.94 282 GLY A N 1
ATOM 2242 C CA . GLY A 1 282 ? 17.574 8.698 57.323 1.00 89.94 282 GLY A CA 1
ATOM 2243 C C . GLY A 1 282 ? 17.664 7.183 57.134 1.00 89.94 282 GLY A C 1
ATOM 2244 O O . GLY A 1 282 ? 16.632 6.515 57.047 1.00 89.94 282 GLY A O 1
ATOM 2245 N N . ARG A 1 283 ? 18.877 6.614 57.136 1.00 93.81 283 ARG A N 1
ATOM 2246 C CA . ARG A 1 283 ? 19.095 5.158 57.112 1.00 93.81 283 ARG A CA 1
ATOM 2247 C C . ARG A 1 283 ? 18.558 4.508 58.378 1.00 93.81 283 ARG A C 1
ATOM 2249 O O . ARG A 1 283 ? 17.833 3.519 58.277 1.00 93.81 283 ARG A O 1
ATOM 2256 N N . ASP A 1 284 ? 18.820 5.104 59.538 1.00 94.19 284 ASP A N 1
ATOM 2257 C CA . ASP A 1 284 ? 18.277 4.647 60.819 1.00 94.19 284 ASP A CA 1
ATOM 2258 C C . ASP A 1 284 ? 16.744 4.644 60.807 1.00 94.19 284 ASP A C 1
ATOM 2260 O O . ASP A 1 284 ? 16.114 3.684 61.260 1.00 94.19 284 ASP A O 1
ATOM 2264 N N . HIS A 1 285 ? 16.121 5.662 60.204 1.00 93.25 285 HIS A N 1
ATOM 2265 C CA . HIS A 1 285 ? 14.671 5.701 60.025 1.00 93.25 285 HIS A CA 1
ATOM 2266 C C . HIS A 1 285 ? 14.148 4.581 59.107 1.00 93.25 285 HIS A C 1
ATOM 2268 O O . HIS A 1 285 ? 13.149 3.932 59.434 1.00 93.25 285 HIS A O 1
ATOM 2274 N N . LEU A 1 286 ? 14.821 4.306 57.983 1.00 89.25 286 LEU A N 1
ATOM 2275 C CA . LEU A 1 286 ? 14.455 3.214 57.068 1.00 89.25 286 LEU A CA 1
ATOM 2276 C C . LEU A 1 286 ? 14.570 1.842 57.752 1.00 89.25 286 LEU A C 1
ATOM 2278 O O . LEU A 1 286 ? 13.642 1.031 57.665 1.00 89.25 286 LEU A O 1
ATOM 2282 N N . VAL A 1 287 ? 15.660 1.598 58.488 1.00 93.69 287 VAL A N 1
ATOM 2283 C CA . VAL A 1 287 ? 15.866 0.362 59.267 1.00 93.69 287 VAL A CA 1
ATOM 2284 C C . VAL A 1 287 ? 14.800 0.225 60.353 1.00 93.69 287 VAL A C 1
ATOM 2286 O O . VAL A 1 287 ? 14.195 -0.840 60.499 1.00 93.69 287 VAL A O 1
ATOM 2289 N N . ALA A 1 288 ? 14.503 1.303 61.083 1.00 93.44 288 ALA A N 1
ATOM 2290 C CA . ALA A 1 288 ? 13.472 1.306 62.117 1.00 93.44 288 ALA A CA 1
ATOM 2291 C C . ALA A 1 288 ? 12.072 1.009 61.552 1.00 93.44 288 ALA A C 1
ATOM 2293 O O . ALA A 1 288 ? 11.301 0.268 62.174 1.00 93.44 288 ALA A O 1
ATOM 2294 N N . ASN A 1 289 ? 11.747 1.531 60.365 1.00 91.81 289 ASN A N 1
ATOM 2295 C CA . ASN A 1 289 ? 10.479 1.271 59.678 1.00 91.81 289 ASN A CA 1
ATOM 2296 C C . ASN A 1 289 ? 10.353 -0.184 59.207 1.00 91.81 289 ASN A C 1
ATOM 2298 O O . ASN A 1 289 ? 9.290 -0.793 59.386 1.00 91.81 289 ASN A O 1
ATOM 2302 N N . LEU A 1 290 ? 11.428 -0.771 58.669 1.00 90.38 290 LEU A N 1
ATOM 2303 C CA . LEU A 1 290 ? 11.454 -2.192 58.317 1.00 90.38 290 LEU A CA 1
ATOM 2304 C C . LEU A 1 290 ? 11.286 -3.070 59.563 1.00 90.38 290 LEU A C 1
ATOM 2306 O O . LEU A 1 290 ? 10.407 -3.931 59.596 1.00 90.38 290 LEU A O 1
ATOM 2310 N N . ALA A 1 291 ? 12.038 -2.789 60.629 1.00 91.25 291 ALA A N 1
ATOM 2311 C CA . ALA A 1 291 ? 11.947 -3.527 61.888 1.00 91.25 291 ALA A CA 1
ATOM 2312 C C . ALA A 1 291 ? 10.549 -3.431 62.526 1.00 91.25 291 ALA A C 1
ATOM 2314 O O . ALA A 1 291 ? 10.035 -4.405 63.076 1.00 91.25 291 ALA A O 1
ATOM 2315 N N . LYS A 1 292 ? 9.894 -2.266 62.441 1.00 94.12 292 LYS A N 1
ATOM 2316 C CA . LYS A 1 292 ? 8.508 -2.086 62.900 1.00 94.12 292 LYS A CA 1
ATOM 2317 C C . LYS A 1 292 ? 7.520 -2.917 62.078 1.00 94.12 292 LYS A C 1
ATOM 2319 O O . LYS A 1 292 ? 6.589 -3.478 62.652 1.00 94.12 292 LYS A O 1
ATOM 2324 N N . SER A 1 293 ? 7.722 -2.997 60.765 1.00 88.06 293 SER A N 1
ATOM 2325 C CA . SER A 1 293 ? 6.862 -3.769 59.862 1.00 88.06 293 SER A CA 1
ATOM 2326 C C . SER A 1 293 ? 7.008 -5.276 60.093 1.00 88.06 293 SER A C 1
ATOM 2328 O O . SER A 1 293 ? 5.996 -5.971 60.149 1.00 88.06 293 SER A O 1
ATOM 2330 N N . LEU A 1 294 ? 8.234 -5.758 60.334 1.00 89.81 294 LEU A N 1
ATOM 2331 C CA . LEU A 1 294 ? 8.517 -7.156 60.688 1.00 89.81 294 LEU A CA 1
ATOM 2332 C C . LEU A 1 294 ? 7.849 -7.555 62.010 1.00 89.81 294 LEU A C 1
ATOM 2334 O O . LEU A 1 294 ? 7.088 -8.516 62.037 1.00 89.81 294 LEU A O 1
ATOM 2338 N N . ARG A 1 295 ? 7.994 -6.746 63.070 1.00 92.94 295 ARG A N 1
ATOM 2339 C CA . ARG A 1 295 ? 7.303 -6.992 64.355 1.00 92.94 295 ARG A CA 1
ATOM 2340 C C . ARG A 1 295 ? 5.779 -7.028 64.225 1.00 92.94 295 ARG A C 1
ATOM 2342 O O . ARG A 1 295 ? 5.098 -7.744 64.956 1.00 92.94 295 ARG A O 1
ATOM 2349 N N . ASN A 1 296 ? 5.220 -6.221 63.323 1.00 90.81 296 ASN A N 1
ATOM 2350 C CA . ASN A 1 296 ? 3.787 -6.248 63.051 1.00 90.81 296 ASN A CA 1
ATOM 2351 C C . ASN A 1 296 ? 3.369 -7.553 62.353 1.00 90.81 296 ASN A C 1
ATOM 2353 O O . ASN A 1 296 ? 2.337 -8.114 62.715 1.00 90.81 296 ASN A O 1
ATOM 2357 N N . LEU A 1 297 ? 4.167 -8.047 61.401 1.00 85.75 297 LEU A N 1
ATOM 2358 C CA . LEU A 1 297 ? 3.939 -9.340 60.751 1.00 85.75 297 LEU A CA 1
ATOM 2359 C C . LEU A 1 297 ? 4.003 -10.493 61.755 1.00 85.75 297 LEU A C 1
ATOM 2361 O O . LEU A 1 297 ? 3.022 -11.224 61.869 1.00 85.75 297 LEU A O 1
ATOM 2365 N N . GLU A 1 298 ? 5.055 -10.558 62.570 1.00 86.94 298 GLU A N 1
ATOM 2366 C CA . GLU A 1 298 ? 5.211 -11.567 63.629 1.00 86.94 298 GLU A CA 1
ATOM 2367 C C . GLU A 1 298 ? 4.019 -11.562 64.602 1.00 86.94 298 GLU A C 1
ATOM 2369 O O . GLU A 1 298 ? 3.458 -12.605 64.940 1.00 86.94 298 GLU A O 1
ATOM 2374 N N . SER A 1 299 ? 3.561 -10.375 65.024 1.00 88.94 299 SER A N 1
ATOM 2375 C CA . SER A 1 299 ? 2.391 -10.251 65.905 1.00 88.94 299 SER A CA 1
ATOM 23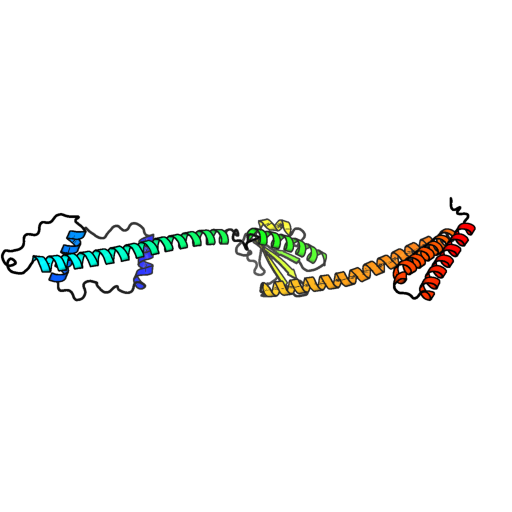76 C C . SER A 1 299 ? 1.105 -10.765 65.255 1.00 88.94 299 SER A C 1
ATOM 2378 O O . SER A 1 299 ? 0.233 -11.306 65.943 1.00 88.94 299 SER A O 1
ATOM 2380 N N . VAL A 1 300 ? 0.951 -10.573 63.945 1.00 82.38 300 VAL A N 1
ATOM 2381 C CA . VAL A 1 300 ? -0.204 -11.064 63.192 1.00 82.38 300 VAL A CA 1
ATOM 2382 C C . VAL A 1 300 ? -0.127 -12.578 63.000 1.00 82.38 300 VAL A C 1
ATOM 2384 O O . VAL A 1 300 ? -1.134 -13.246 63.218 1.00 82.38 300 VAL A O 1
ATOM 2387 N N . GLU A 1 301 ? 1.038 -13.125 62.659 1.00 82.31 301 GLU A N 1
ATOM 2388 C CA . GLU A 1 301 ? 1.268 -14.568 62.495 1.00 82.31 301 GLU A CA 1
ATOM 2389 C C . GLU A 1 301 ? 1.026 -15.333 63.797 1.00 82.31 301 GLU A C 1
ATOM 2391 O O . GLU A 1 301 ? 0.264 -16.303 63.807 1.00 82.31 301 GLU A O 1
ATOM 2396 N N . ALA A 1 302 ? 1.538 -14.816 64.919 1.00 83.56 302 ALA A N 1
ATOM 2397 C CA . ALA A 1 302 ? 1.300 -15.377 66.247 1.00 83.56 302 ALA A CA 1
ATOM 2398 C C . ALA A 1 302 ? -0.196 -15.412 66.609 1.00 83.56 302 ALA A C 1
ATOM 2400 O O . ALA A 1 302 ? -0.691 -16.402 67.145 1.00 83.56 302 ALA A O 1
ATOM 2401 N N . LYS A 1 303 ? -0.955 -14.357 66.272 1.00 81.38 303 LYS A N 1
ATOM 2402 C CA . LYS A 1 303 ? -2.415 -14.306 66.495 1.00 81.38 303 LYS A CA 1
ATOM 2403 C C . LYS A 1 303 ? -3.202 -15.257 65.593 1.00 81.38 303 LYS A C 1
ATOM 2405 O O . LYS A 1 303 ? -4.356 -15.546 65.898 1.00 81.38 303 LYS A O 1
ATOM 2410 N N . LEU A 1 304 ? -2.617 -15.693 64.480 1.00 75.62 304 LEU A N 1
ATOM 2411 C CA . LEU A 1 304 ? -3.232 -16.612 63.523 1.00 75.62 304 LEU A CA 1
ATOM 2412 C C . LEU A 1 304 ? -2.782 -18.066 63.717 1.00 75.62 304 LEU A C 1
ATOM 2414 O O . LEU A 1 304 ? -3.316 -18.941 63.042 1.00 75.62 304 LEU A O 1
ATOM 2418 N N . GLY A 1 305 ? -1.849 -18.332 64.639 1.00 73.31 305 GLY A N 1
ATOM 2419 C CA . GLY A 1 305 ? -1.319 -19.674 64.891 1.00 73.31 305 GLY A CA 1
ATOM 2420 C C . GLY A 1 305 ? -0.450 -20.215 63.752 1.00 73.31 305 GLY A C 1
ATOM 2421 O O . GLY A 1 305 ? -0.316 -21.427 63.616 1.00 73.31 305 GLY A O 1
ATOM 2422 N N . ILE A 1 306 ? 0.112 -19.333 62.919 1.00 68.25 306 ILE A N 1
ATOM 2423 C CA . ILE A 1 306 ? 1.040 -19.702 61.847 1.00 68.25 306 ILE A CA 1
ATOM 2424 C C . ILE A 1 306 ? 2.416 -19.867 62.503 1.00 68.25 306 ILE A C 1
ATOM 2426 O O . ILE A 1 306 ? 3.035 -18.878 62.886 1.00 68.25 306 ILE A O 1
ATOM 2430 N N . ALA A 1 307 ? 2.856 -21.109 62.715 1.00 52.53 307 ALA A N 1
ATOM 2431 C CA . ALA A 1 307 ? 4.200 -21.383 63.216 1.00 52.53 307 ALA A CA 1
ATOM 2432 C C . ALA A 1 307 ? 5.219 -21.149 62.093 1.00 52.53 307 ALA A C 1
ATOM 2434 O O . ALA A 1 307 ? 5.057 -21.676 60.993 1.00 52.53 307 ALA A O 1
ATOM 2435 N N . ILE A 1 308 ? 6.248 -20.355 62.375 1.00 51.97 308 ILE A N 1
ATOM 2436 C CA . ILE A 1 308 ? 7.412 -20.201 61.504 1.00 51.97 308 ILE A CA 1
ATOM 2437 C C . ILE A 1 308 ? 8.347 -21.363 61.862 1.00 51.97 308 ILE A C 1
ATOM 2439 O O . ILE A 1 308 ? 8.770 -21.456 63.014 1.00 51.97 308 ILE A O 1
ATOM 2443 N N . GLU A 1 309 ? 8.597 -22.290 60.935 1.00 39.06 309 GLU A N 1
ATOM 2444 C CA . GLU A 1 309 ? 9.708 -23.240 61.093 1.00 39.06 309 GLU A CA 1
ATOM 2445 C C . GLU A 1 309 ? 11.021 -22.440 61.052 1.00 39.06 309 GLU A C 1
ATOM 2447 O O . GLU A 1 309 ? 11.186 -21.603 60.163 1.00 39.06 309 GLU A O 1
ATOM 2452 N N . GLU A 1 310 ? 11.886 -22.647 62.056 1.00 36.22 310 GLU A N 1
ATOM 2453 C CA . GLU A 1 310 ? 13.191 -21.970 62.204 1.00 36.22 310 GLU A CA 1
ATOM 2454 C C . GLU A 1 310 ? 14.131 -22.183 61.009 1.00 36.22 310 GLU A C 1
ATOM 2456 O O . GLU A 1 310 ? 14.221 -23.328 60.503 1.00 36.22 310 GLU A O 1
#

pLDDT: mean 72.56, std 20.03, range [29.34, 98.75]

Sequence (310 aa):
MNVETWHDEAGKAAYESMKDRLEPHPDPWAGLSEEQREAWRDVARAVLLNGKIEFRPSPELAEIDTQRENEALRKMALDAINDRADALEAAHRNLADYRTVQAQLDVLRGHLANGDASDGHHTHKELYRYRMLYNAHAALAFNAAGWNVVRSFKHADGRECFGGGWFVVHAETPAGQVTNHYISKYWHHFDGITAVEQAPAWDGHTPEIAALRLEASIESLRQRFAQQANHDDLLRRSYARAIRERDMQATPGATRHYNALTGVVGAASQLVQQWAEVSDDGRDHLVANLAKSLRNLESVEAKLGIAIEE

Foldseek 3Di:
DDPDDDDDVVVVVVCVVCVVVDDPDPPPCPPDDVVRVVVVVVVVVPVVPPDDDDDDDDPVVPPDPCVVVVVVVVVVVVVVVVVVVVVVVVVVVVVVVVVVVVVVVVVVVVLVVVQVDDPVPDGNVRVVVVVLLVVLVVLLVCVVVVWQKEKEQAEQVQAGDVNDQKMKIWTQAPLGIDIDMDGPVCVVSNPVHHYDSYDPHDPPDDPVSNVVSVVVVVVVVVVVVVVVVVVVVVVCVVVVVVVVVVVCVPDVLVVQLVVLVVQLVVLVVCLVVCVVPDDPVVNVVSVVSNVVSVVSNVVSCVVVVNDDDD

Secondary structure (DSSP, 8-state):
--S-----HHHHHHHHHHGGGS-----TTTT--HHHHHHHHHHHHHHHTTT-------GGGTTS-HHHHHHHHHHHHHHHHHHHHHHHHHHHHHHHHHHHHHHHHHHHHHHHHHT--BSSS-BHHHHHHHHHHHHHHHHHHHHHTT--EEEESB-TTSPBGGGTTEEEEEEEETTEEEEEEEEGGGGGGGTTSEE-SSPPPP----HHHHHHHHHHHHHHHHHHHHHHHHHHHHHHHHHHHHHHHHHHHH-HHHHHHHHHHHHHHHHHHHHHHHTTTS-HHHHHHHHHHHHHHHHHHHHHHHHHT-----